Protein AF-A0A9N9KJD9-F1 (afdb_monomer_lite)

pLDDT: mean 77.93, std 14.98, range [32.44, 96.25]

Secondary structure (DSSP, 8-state):
-HHHHHHHHHHHHTT-TTT--EEEE-S-HHHHHHHHTSTTPEEEE-HHHHHHHHHHHHTGGGHHHHHHHHHHHHHHHSHHHHHHHHHHHHH-TT---TTSHHHHHHHHHSPPHHHHHHHHHHHHHHHHHHHHHHHGGG--HHHHHHHHHHHHHHH--SS--GGGG-----S--TTS---S--TT--PPPP-TTS----TTHHHHHHHHHHHHHHHHSPPPPHHHHHHHHT-GGGS--TTGGGTT-

InterPro domains:
  IPR012337 Ribonuclease H-like superfamily [SSF53098] (2-236)
  IPR052035 Zinc finger BED domain-containing [PTHR46481] (2-137)

Radius of gyration: 23.2 Å; chains: 1; bounding box: 54×45×65 Å

Foldseek 3Di:
DVPLVVVCVVCVVVVNLVVAQEDEDAPPPVVVVSQVPRPNYHYDYQLLNLLVLLLFALCVLVLLLVVLVVVVVVVCPPPVNVVVVVVCCVVCVPDDDCPDPVSVVCVQSDADPLSVVLVVLVVVLCVLVVVCNVVVVDDDPVSSLVSLVVNLVVLPDPDDDVVLLDDPSDPGGSPDDPDPDDPPDPDDDRDSSDHDDNPCSSNSSSSSSNSSSCVSRPDDDVVVVVVVVPDPVNPDPPVVVVVVD

Organism: NCBI:txid1433469

Sequence (245 aa):
VHICETIEKILKYWDLSEKVYSITTDSGSNMKKTVLNMDKVMWQRCCSHTLQLVIGKALLPVESLIARAKRLIDFFLRPKQSERLEEIQKKNPNMIRMEHKDGKRLWEINLTISEWELLKELLQVLGPFEEVSKTSIKLYYILMHRVIKEIKNIFKPNQINEDELYYDNIKYDAFDDHEEEEPQTQQPRIKLNIPVDTTGLLEKVKHNFYKILCYYYPDPMPQELLSALLDPRLKSLDYMNNINR

Structure (mmCIF, N/CA/C/O backbone):
data_AF-A0A9N9KJD9-F1
#
_entry.id   AF-A0A9N9KJD9-F1
#
loop_
_atom_site.group_PDB
_atom_site.id
_atom_site.type_symbol
_atom_site.label_atom_id
_atom_site.label_alt_id
_atom_site.label_comp_id
_atom_site.label_asym_id
_atom_site.label_entity_id
_atom_site.label_seq_id
_atom_site.pdbx_PDB_ins_code
_atom_site.Cartn_x
_atom_site.Cartn_y
_atom_site.Cartn_z
_atom_site.occupancy
_atom_site.B_iso_or_equiv
_atom_site.auth_seq_id
_atom_site.auth_comp_id
_atom_site.auth_asym_id
_atom_site.auth_atom_id
_atom_site.pdbx_PDB_model_num
ATOM 1 N N . VAL A 1 1 ? -27.652 -3.530 2.153 1.00 55.84 1 VAL A N 1
ATOM 2 C CA . VAL A 1 1 ? -28.728 -4.034 3.037 1.00 55.84 1 VAL A CA 1
ATOM 3 C C . VAL A 1 1 ? -28.471 -5.487 3.444 1.00 55.84 1 VAL A C 1
ATOM 5 O O . VAL A 1 1 ? -28.359 -5.729 4.632 1.00 55.84 1 VAL A O 1
ATOM 8 N N . HIS A 1 2 ? -28.190 -6.420 2.523 1.00 82.62 2 HIS A N 1
ATOM 9 C CA . HIS A 1 2 ? -27.986 -7.845 2.871 1.00 82.62 2 HIS A CA 1
ATOM 10 C C . HIS A 1 2 ? -26.814 -8.192 3.816 1.00 82.62 2 HIS A C 1
ATOM 12 O O . HIS A 1 2 ? -26.914 -9.153 4.577 1.00 82.62 2 HIS A O 1
ATOM 18 N N . ILE A 1 3 ? -25.703 -7.446 3.792 1.00 87.88 3 ILE A N 1
ATOM 19 C CA . ILE A 1 3 ? -24.507 -7.797 4.585 1.00 87.88 3 ILE A CA 1
ATOM 20 C C . ILE A 1 3 ? -24.737 -7.545 6.085 1.00 87.88 3 ILE A C 1
ATOM 22 O O . ILE A 1 3 ? -24.420 -8.410 6.894 1.00 87.88 3 ILE A O 1
ATOM 26 N N . CYS A 1 4 ? -25.344 -6.409 6.449 1.00 87.88 4 CYS A N 1
ATOM 27 C CA . CYS A 1 4 ? -25.605 -6.030 7.846 1.00 87.88 4 CYS A CA 1
ATOM 28 C C . CYS A 1 4 ? -26.477 -7.063 8.557 1.00 87.88 4 CYS A C 1
ATOM 30 O O . CYS A 1 4 ? -26.062 -7.638 9.557 1.00 87.88 4 CYS A O 1
ATOM 32 N N . GLU A 1 5 ? -27.625 -7.392 7.960 1.00 89.50 5 GLU A N 1
ATOM 33 C CA . GLU A 1 5 ? -28.546 -8.395 8.500 1.00 89.50 5 GLU A CA 1
ATOM 34 C C . GLU A 1 5 ? -27.880 -9.765 8.660 1.00 89.50 5 GLU A C 1
ATOM 36 O O . GLU A 1 5 ? -28.190 -10.510 9.586 1.00 89.50 5 GLU A O 1
ATOM 41 N N . THR A 1 6 ? -26.976 -10.126 7.745 1.00 92.62 6 THR A N 1
ATOM 42 C CA . THR A 1 6 ? -26.251 -11.399 7.814 1.00 92.62 6 THR A CA 1
ATOM 43 C C . THR A 1 6 ? -25.282 -11.406 8.993 1.00 92.62 6 THR A C 1
ATOM 45 O O . THR A 1 6 ? -25.265 -12.371 9.755 1.00 92.62 6 THR A O 1
ATOM 48 N N . ILE A 1 7 ? -24.518 -10.326 9.182 1.00 91.50 7 ILE A N 1
ATOM 49 C CA . ILE A 1 7 ? -23.607 -10.186 10.324 1.00 91.50 7 ILE A CA 1
ATOM 50 C C . ILE A 1 7 ? -24.406 -10.206 11.630 1.00 91.50 7 ILE A C 1
ATOM 52 O O . ILE A 1 7 ? -24.085 -10.992 12.514 1.00 91.50 7 ILE A O 1
ATOM 56 N N . GLU A 1 8 ? -25.488 -9.435 11.740 1.00 91.06 8 GLU A N 1
ATOM 57 C CA . GLU A 1 8 ? -26.351 -9.412 12.929 1.00 91.06 8 GLU A CA 1
ATOM 58 C C . GLU A 1 8 ? -26.956 -10.786 13.244 1.00 91.06 8 GLU A C 1
ATOM 60 O O . GLU A 1 8 ? -26.956 -11.211 14.399 1.00 91.06 8 GLU A O 1
ATOM 65 N N . LYS A 1 9 ? -27.415 -11.529 12.226 1.00 93.38 9 LYS A N 1
ATOM 66 C CA . LYS A 1 9 ? -27.910 -12.907 12.396 1.00 93.38 9 LYS A CA 1
ATOM 67 C C . LYS A 1 9 ? -26.828 -13.833 12.943 1.00 93.38 9 LYS A C 1
ATOM 69 O O . LYS A 1 9 ? -27.115 -14.617 13.844 1.00 93.38 9 LYS A O 1
ATOM 74 N N . ILE A 1 10 ? -25.599 -13.735 12.432 1.00 93.75 10 ILE A N 1
ATOM 75 C CA . ILE A 1 10 ? -24.458 -14.513 12.931 1.00 93.75 10 ILE A CA 1
ATOM 76 C C . ILE A 1 10 ? -24.157 -14.115 14.380 1.00 93.75 10 ILE A C 1
ATOM 78 O O . ILE A 1 10 ? -24.105 -14.980 15.249 1.00 93.75 10 ILE A O 1
ATOM 82 N N . LEU A 1 11 ? -24.028 -12.822 14.681 1.00 93.19 11 LEU A N 1
ATOM 83 C CA . LEU A 1 11 ? -23.751 -12.353 16.042 1.00 93.19 11 LEU A CA 1
ATOM 84 C C . LEU A 1 11 ? -24.834 -12.773 17.034 1.00 93.19 11 LEU A C 1
ATOM 86 O O . LEU A 1 11 ? -24.521 -13.110 18.172 1.00 93.19 11 LEU A O 1
ATOM 90 N N . LYS A 1 12 ? -26.100 -12.793 16.617 1.00 94.06 12 LYS A N 1
ATOM 91 C CA . LYS A 1 12 ? -27.202 -13.300 17.435 1.00 94.06 12 LYS A CA 1
ATOM 92 C C . LYS A 1 12 ? -27.112 -14.810 17.642 1.00 94.06 12 LYS A C 1
ATOM 94 O O . LYS A 1 12 ? -27.281 -15.270 18.764 1.00 94.06 12 LYS A O 1
ATOM 99 N N . TYR A 1 13 ? -26.827 -15.569 16.583 1.00 96.25 13 TYR A N 1
ATOM 100 C CA . TYR A 1 13 ? -26.678 -17.025 16.651 1.00 96.25 13 TYR A CA 1
ATOM 101 C C . TYR A 1 13 ? -25.590 -17.454 17.647 1.00 96.25 13 TYR A C 1
ATOM 103 O O . TYR A 1 13 ? -25.771 -18.427 18.371 1.00 96.25 13 TYR A O 1
ATOM 111 N N . TRP A 1 14 ? -24.491 -16.700 17.722 1.00 96.06 14 TRP A N 1
ATOM 112 C CA . TRP A 1 14 ? -23.382 -16.961 18.645 1.00 96.06 14 TRP A CA 1
ATOM 113 C C . TRP A 1 14 ? -23.520 -16.286 20.023 1.00 96.06 14 TRP A C 1
ATOM 115 O O . TRP A 1 14 ? -22.595 -16.384 20.825 1.00 96.06 14 TRP A O 1
ATOM 125 N N . ASP A 1 15 ? -24.628 -15.591 20.311 1.00 93.44 15 ASP A N 1
ATOM 126 C CA . ASP A 1 15 ? -24.804 -14.792 21.537 1.00 93.44 15 ASP A CA 1
ATOM 127 C C . ASP A 1 15 ? -23.681 -13.745 21.749 1.00 93.44 15 ASP A C 1
ATOM 129 O O . ASP A 1 15 ? -23.127 -13.564 22.834 1.00 93.44 15 ASP A O 1
ATOM 133 N N . LEU A 1 16 ? -23.291 -13.055 20.674 1.00 92.06 16 LEU A N 1
ATOM 134 C CA . LEU A 1 16 ? -22.216 -12.052 20.652 1.00 92.06 16 LEU A CA 1
ATOM 135 C C . LEU A 1 16 ? -22.709 -10.622 20.399 1.00 92.06 16 LEU A C 1
ATOM 137 O O . LEU A 1 16 ? -21.888 -9.712 20.335 1.00 92.06 16 LEU A O 1
ATOM 141 N N . SER A 1 17 ? -24.018 -10.404 20.254 1.00 87.75 17 SER A N 1
ATOM 142 C CA . SER A 1 17 ? -24.576 -9.127 19.765 1.00 87.75 17 SER A CA 1
ATOM 143 C C . SER A 1 17 ? -24.121 -7.901 20.570 1.00 87.75 17 SER A C 1
ATOM 145 O O . SER A 1 17 ? -23.815 -6.875 19.980 1.00 87.75 17 SER A O 1
ATOM 147 N N . GLU A 1 18 ? -23.989 -8.022 21.892 1.00 88.12 18 GLU A N 1
ATOM 148 C CA . GLU A 1 18 ? -23.520 -6.938 22.776 1.00 88.12 18 GLU A CA 1
ATOM 149 C C . GLU A 1 18 ? -22.038 -7.068 23.174 1.00 88.12 18 GLU A C 1
ATOM 151 O O . GLU A 1 18 ? -21.514 -6.265 23.942 1.00 88.12 18 GLU A O 1
ATOM 156 N N . LYS A 1 19 ? -21.353 -8.107 22.682 1.00 88.06 19 LYS A N 1
ATOM 157 C CA . LYS A 1 19 ? -19.966 -8.447 23.046 1.00 88.06 19 LYS A CA 1
ATOM 158 C C . LYS A 1 19 ? -18.958 -8.001 21.983 1.00 88.06 19 LYS A C 1
ATOM 160 O O . LYS A 1 19 ? -17.755 -8.006 22.237 1.00 88.06 19 LYS A O 1
ATOM 165 N N . VAL A 1 20 ? -19.427 -7.638 20.788 1.00 85.81 20 VAL A N 1
ATOM 166 C CA . VAL A 1 20 ? -18.570 -7.157 19.699 1.00 85.81 20 VAL A CA 1
ATOM 167 C C . VAL A 1 20 ? -18.258 -5.681 19.894 1.00 85.81 20 VAL A C 1
ATOM 169 O O . VAL A 1 20 ? -19.135 -4.832 19.807 1.00 85.81 20 VAL A O 1
ATOM 172 N N . TYR A 1 21 ? -16.979 -5.387 20.107 1.00 83.44 21 TYR A N 1
ATOM 173 C CA . TYR A 1 21 ? -16.480 -4.019 20.234 1.00 83.44 21 TYR A CA 1
ATOM 174 C C . TYR A 1 21 ? -16.043 -3.420 18.890 1.00 83.44 21 TYR A C 1
ATOM 176 O O . TYR A 1 21 ? -16.288 -2.248 18.610 1.00 83.44 21 TYR A O 1
ATOM 184 N N . SER A 1 22 ? -15.403 -4.222 18.034 1.00 84.94 22 SER A N 1
ATOM 185 C CA . SER A 1 22 ? -14.960 -3.779 16.713 1.00 84.94 22 SER A CA 1
ATOM 186 C C . SER A 1 22 ? -15.031 -4.886 15.665 1.00 84.94 22 SER A C 1
ATOM 188 O O . SER A 1 22 ? -14.936 -6.075 15.974 1.00 84.94 22 SER A O 1
ATOM 190 N N . ILE A 1 23 ? -15.185 -4.483 14.402 1.00 85.75 23 ILE A N 1
ATOM 191 C CA . ILE A 1 23 ? -15.134 -5.366 13.234 1.00 85.75 23 ILE A CA 1
ATOM 192 C C . ILE A 1 23 ? -14.071 -4.840 12.271 1.00 85.75 23 ILE A C 1
ATOM 194 O O . ILE A 1 23 ? -14.106 -3.676 11.865 1.00 85.75 23 ILE A O 1
ATOM 198 N N . THR A 1 24 ? -13.145 -5.717 11.875 1.00 84.19 24 THR A N 1
ATOM 199 C CA . THR A 1 24 ? -12.091 -5.396 10.905 1.00 84.19 24 THR A CA 1
ATOM 200 C C . THR A 1 24 ? -12.474 -5.869 9.505 1.00 84.19 24 THR A C 1
ATOM 202 O O . THR A 1 24 ? -12.726 -7.054 9.311 1.00 84.19 24 THR A O 1
ATOM 205 N N . THR A 1 25 ? -12.501 -4.965 8.523 1.00 85.94 25 THR A N 1
ATOM 206 C CA . THR A 1 25 ? -12.799 -5.279 7.105 1.00 85.94 25 THR A CA 1
ATOM 207 C C . THR A 1 25 ? -11.929 -4.449 6.160 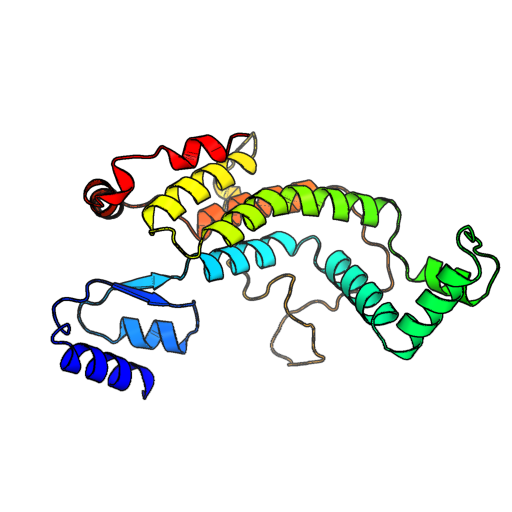1.00 85.94 25 THR A C 1
ATOM 209 O O . THR A 1 25 ? -11.244 -3.516 6.591 1.00 85.94 25 THR A O 1
ATOM 212 N N . ASP A 1 26 ? -11.909 -4.788 4.870 1.00 84.75 26 ASP A N 1
ATOM 213 C CA . ASP A 1 26 ? -11.335 -3.909 3.847 1.00 84.75 26 ASP A CA 1
ATOM 214 C C . ASP A 1 26 ? -12.082 -2.559 3.757 1.00 84.75 26 ASP A C 1
ATOM 216 O O . ASP A 1 26 ? -13.127 -2.339 4.377 1.00 84.75 26 ASP A O 1
ATOM 220 N N . SER A 1 27 ? -11.517 -1.609 3.006 1.00 81.00 27 SER A N 1
ATOM 221 C CA . SER A 1 27 ? -12.085 -0.260 2.866 1.00 81.00 27 SER A CA 1
ATOM 222 C C . SER A 1 27 ? -13.288 -0.191 1.922 1.00 81.00 27 SER A C 1
ATOM 224 O O . SER A 1 27 ? -13.750 0.915 1.626 1.00 81.00 27 SER A O 1
ATOM 226 N N . GLY A 1 28 ? -13.789 -1.329 1.437 1.00 83.81 28 GLY A N 1
ATOM 227 C CA . GLY A 1 28 ? -14.914 -1.416 0.525 1.00 83.81 28 GLY A CA 1
ATOM 228 C C . GLY A 1 28 ? -16.114 -0.652 1.069 1.00 83.81 28 GLY A C 1
ATOM 229 O O . GLY A 1 28 ? -16.540 -0.837 2.212 1.00 83.81 28 GLY A O 1
ATOM 230 N N . SER A 1 29 ? -16.681 0.228 0.241 1.00 84.44 29 SER A N 1
ATOM 231 C CA . SER A 1 29 ? -17.743 1.154 0.653 1.00 84.44 29 SER A CA 1
ATOM 232 C C . SER A 1 29 ? -18.936 0.440 1.288 1.00 84.44 29 SER A C 1
ATOM 234 O O . SER A 1 29 ? -19.534 0.954 2.231 1.00 84.44 29 SER A O 1
ATOM 236 N N . ASN A 1 30 ? -19.262 -0.754 0.794 1.00 88.25 30 ASN A N 1
ATOM 237 C CA . ASN A 1 30 ? -20.365 -1.567 1.296 1.00 88.25 30 ASN A CA 1
ATOM 238 C C . ASN A 1 30 ? -20.051 -2.180 2.668 1.00 88.25 30 ASN A C 1
ATOM 240 O O . ASN A 1 30 ? -20.919 -2.167 3.541 1.00 88.25 30 ASN A O 1
ATOM 244 N N . MET A 1 31 ? -18.818 -2.651 2.886 1.00 89.50 31 MET A N 1
ATOM 245 C CA . MET A 1 31 ? -18.375 -3.208 4.169 1.00 89.50 31 MET A CA 1
ATOM 246 C C . MET A 1 31 ? -18.288 -2.119 5.235 1.00 89.50 31 MET A C 1
ATOM 248 O O . MET A 1 31 ? -18.871 -2.254 6.309 1.00 89.50 31 MET A O 1
ATOM 252 N N . LYS A 1 32 ? -17.669 -0.983 4.896 1.00 87.94 32 LYS A N 1
ATOM 253 C CA . LYS A 1 32 ? -17.568 0.175 5.786 1.00 87.94 32 LYS A CA 1
ATOM 254 C C . LYS A 1 32 ? -18.944 0.687 6.215 1.00 87.94 32 LYS A C 1
ATOM 256 O O . LYS A 1 32 ? -19.189 0.845 7.405 1.00 87.94 32 LYS A O 1
ATOM 261 N N . LYS A 1 33 ? -19.858 0.920 5.262 1.00 88.31 33 LYS A N 1
ATOM 262 C CA . LYS A 1 33 ? -21.232 1.358 5.573 1.00 88.31 33 LYS A CA 1
ATOM 263 C C . LYS A 1 33 ? -21.975 0.342 6.435 1.00 88.31 33 LYS A C 1
ATOM 265 O O . LYS A 1 33 ? -22.734 0.740 7.303 1.00 88.31 33 LYS A O 1
ATOM 270 N N . THR A 1 34 ? -21.750 -0.949 6.197 1.00 89.31 34 THR A N 1
ATOM 271 C CA . THR A 1 34 ? -22.376 -2.012 6.986 1.00 89.31 34 THR A CA 1
ATOM 272 C C . THR A 1 34 ? -21.987 -1.906 8.455 1.00 89.31 34 THR A C 1
ATOM 274 O O . THR A 1 34 ? -22.872 -1.811 9.292 1.00 89.31 34 THR A O 1
ATOM 277 N N . VAL A 1 35 ? -20.689 -1.851 8.768 1.00 88.88 35 VAL A N 1
ATOM 278 C CA . VAL A 1 35 ? -20.234 -1.789 10.167 1.00 88.88 35 VAL A CA 1
ATOM 279 C C . VAL A 1 35 ? -20.630 -0.471 10.833 1.00 88.88 35 VAL A C 1
ATOM 281 O O . VAL A 1 35 ? -21.056 -0.480 11.978 1.00 88.88 35 VAL A O 1
ATOM 284 N N . LEU A 1 36 ? -20.560 0.654 10.113 1.00 88.50 36 LEU A N 1
ATOM 285 C CA . LEU A 1 36 ? -20.959 1.964 10.649 1.00 88.50 36 LEU A CA 1
ATOM 286 C C . LEU A 1 36 ? -22.457 2.080 10.970 1.00 88.50 36 LEU A C 1
ATOM 288 O O . LEU A 1 36 ? -22.836 2.956 11.740 1.00 88.50 36 LEU A O 1
ATOM 292 N N . ASN A 1 37 ? -23.298 1.233 10.374 1.00 90.19 37 ASN A N 1
ATOM 293 C CA . ASN A 1 37 ? -24.730 1.193 10.664 1.00 90.19 37 ASN A CA 1
ATOM 294 C C . ASN A 1 37 ? -25.071 0.302 11.871 1.00 90.19 37 ASN A C 1
ATOM 296 O O . ASN A 1 37 ? -26.217 0.320 12.315 1.00 90.19 37 ASN A O 1
ATOM 300 N N . MET A 1 38 ? -24.118 -0.483 12.383 1.00 88.31 38 M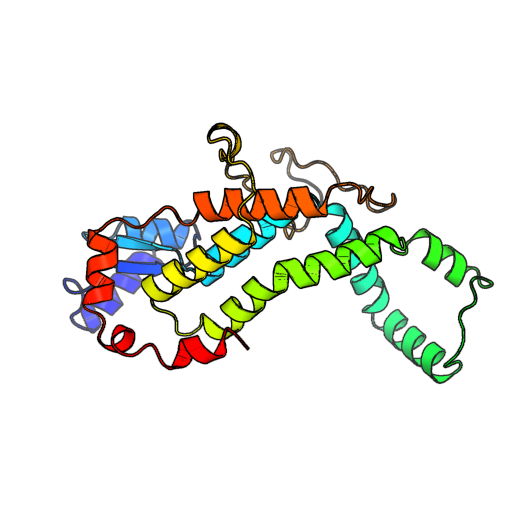ET A N 1
ATOM 301 C CA . MET A 1 38 ? -24.323 -1.326 13.561 1.00 88.31 38 MET A CA 1
ATOM 302 C C . MET A 1 38 ? -24.161 -0.492 14.835 1.00 88.31 38 MET A C 1
ATOM 304 O O . MET A 1 38 ? -23.215 0.287 14.960 1.00 88.31 38 MET A O 1
ATOM 308 N N . ASP A 1 39 ? -25.067 -0.665 15.799 1.00 84.56 39 ASP A N 1
ATOM 309 C CA . ASP A 1 39 ? -24.996 0.073 17.063 1.00 84.56 39 ASP A CA 1
ATOM 310 C C . ASP A 1 39 ? -23.760 -0.344 17.875 1.00 84.56 39 ASP A C 1
ATOM 312 O O . ASP A 1 39 ? -23.491 -1.532 18.044 1.00 84.56 39 ASP A O 1
ATOM 316 N N . LYS A 1 40 ? -23.017 0.643 18.392 1.00 84.50 40 LYS A N 1
ATOM 317 C CA . LYS A 1 40 ? -21.850 0.476 19.287 1.00 84.50 40 LYS A CA 1
ATOM 318 C C . LYS A 1 40 ? -20.698 -0.393 18.761 1.00 84.50 40 LYS A C 1
ATOM 320 O O . LYS A 1 40 ? -19.799 -0.722 19.532 1.00 84.50 40 LYS A O 1
ATOM 325 N N . VAL A 1 41 ? -20.663 -0.716 17.469 1.00 87.00 41 VAL A N 1
ATOM 326 C CA . VAL A 1 41 ? -19.548 -1.448 16.859 1.00 87.00 41 VAL A CA 1
ATOM 327 C C . VAL A 1 41 ? -18.609 -0.477 16.155 1.00 87.00 41 VAL A C 1
ATOM 329 O O . VAL A 1 41 ? -19.004 0.260 15.253 1.00 87.00 41 VAL A O 1
ATOM 332 N N . MET A 1 42 ? -17.328 -0.500 16.518 1.00 85.06 42 MET A N 1
ATOM 333 C CA . MET A 1 42 ? -16.320 0.295 15.820 1.00 85.06 42 MET A CA 1
ATOM 334 C C . MET A 1 42 ? -15.856 -0.394 14.535 1.00 85.06 42 MET A C 1
ATOM 336 O O . MET A 1 42 ? -15.464 -1.563 14.531 1.00 85.06 42 MET A O 1
ATOM 340 N N . TRP A 1 43 ? -15.831 0.353 13.432 1.00 87.56 43 TRP A N 1
ATOM 341 C CA . TRP A 1 43 ? -15.213 -0.116 12.197 1.00 87.56 43 TRP A CA 1
ATOM 342 C C . TRP A 1 43 ? -13.699 0.075 12.235 1.00 87.56 43 TRP A C 1
ATOM 344 O O . TRP A 1 43 ? -13.205 1.186 12.421 1.00 87.56 43 TRP A O 1
ATOM 354 N N . GLN A 1 44 ? -12.971 -1.009 11.988 1.00 82.06 44 GLN A N 1
ATOM 355 C CA . GLN A 1 44 ? -11.521 -1.016 11.904 1.00 82.06 44 GLN A CA 1
ATOM 356 C C . GLN A 1 44 ? -11.077 -1.407 10.491 1.00 82.06 44 GLN A C 1
ATOM 358 O O . GLN A 1 44 ? -11.585 -2.353 9.887 1.00 82.06 44 GLN A O 1
ATOM 363 N N . ARG A 1 45 ? -10.111 -0.671 9.938 1.00 81.56 45 ARG A N 1
ATOM 364 C CA . ARG A 1 45 ? -9.588 -0.955 8.598 1.00 81.56 45 ARG A CA 1
ATOM 365 C C . ARG A 1 45 ? -8.602 -2.125 8.642 1.00 81.56 45 ARG A C 1
ATOM 367 O O . ARG A 1 45 ? -7.738 -2.186 9.515 1.00 81.56 45 ARG A O 1
ATOM 374 N N . CYS A 1 46 ? -8.699 -3.032 7.673 1.00 83.69 46 CYS A N 1
ATOM 375 C CA . CYS A 1 46 ? -7.756 -4.132 7.491 1.00 83.69 46 CYS A CA 1
ATOM 376 C C . CYS A 1 46 ? -6.343 -3.601 7.210 1.00 83.69 46 CYS A C 1
ATOM 378 O O . CYS A 1 46 ? -6.130 -2.835 6.264 1.00 83.6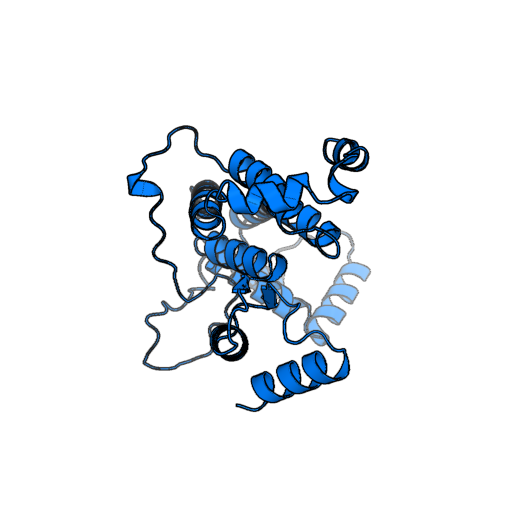9 46 CYS A O 1
ATOM 380 N N . CYS A 1 47 ? -5.363 -4.034 8.004 1.00 80.38 47 CYS A N 1
ATOM 381 C CA . CYS A 1 47 ? -3.983 -3.581 7.863 1.00 80.38 47 CYS A CA 1
ATOM 382 C C . CYS A 1 47 ? -3.345 -4.031 6.546 1.00 80.38 47 CYS A C 1
ATOM 384 O O . CYS A 1 47 ? -2.702 -3.213 5.902 1.00 80.38 47 CYS A O 1
ATOM 386 N N . SER A 1 48 ? -3.562 -5.275 6.108 1.00 81.81 48 SER A N 1
ATOM 387 C CA . SER A 1 48 ? -3.007 -5.779 4.842 1.00 81.81 48 SER A CA 1
ATOM 388 C C . SER A 1 48 ? -3.530 -4.987 3.644 1.00 81.81 48 SER A C 1
ATOM 390 O O . SER A 1 48 ? -2.755 -4.542 2.805 1.00 81.81 48 SER A O 1
ATOM 392 N N . HIS A 1 49 ? -4.839 -4.723 3.607 1.00 83.56 49 HIS A N 1
ATOM 393 C CA . HIS A 1 49 ? -5.431 -3.893 2.560 1.00 83.56 49 HIS A CA 1
ATOM 394 C C . HIS A 1 49 ? -4.937 -2.439 2.628 1.00 83.56 49 HIS A C 1
ATOM 396 O O . HIS A 1 49 ? -4.659 -1.830 1.603 1.00 83.56 49 HIS A O 1
ATOM 402 N N . THR A 1 50 ? -4.781 -1.882 3.832 1.00 86.75 50 THR A N 1
ATOM 403 C CA . THR A 1 50 ? -4.240 -0.524 3.999 1.00 86.75 50 THR A CA 1
ATOM 404 C C . THR A 1 50 ? -2.799 -0.435 3.508 1.00 86.75 50 THR A C 1
ATOM 406 O O . THR A 1 50 ? -2.479 0.492 2.776 1.00 86.75 50 THR A O 1
ATOM 409 N N . LEU A 1 51 ? -1.948 -1.407 3.845 1.00 88.25 51 LEU A N 1
ATOM 410 C CA . LEU A 1 51 ? -0.577 -1.490 3.340 1.00 88.25 51 LEU A CA 1
ATOM 411 C C . LEU A 1 51 ? -0.536 -1.562 1.814 1.00 88.25 51 LEU A C 1
ATOM 413 O O . LEU A 1 51 ? 0.249 -0.845 1.204 1.00 88.25 51 LEU A O 1
ATOM 417 N N . GLN A 1 52 ? -1.418 -2.353 1.199 1.00 88.38 52 GLN A N 1
ATOM 418 C CA . GLN A 1 52 ? -1.525 -2.408 -0.258 1.00 88.38 52 GLN A CA 1
ATOM 419 C C . GLN A 1 52 ? -1.842 -1.028 -0.857 1.00 88.38 52 GLN A C 1
ATOM 421 O O . GLN A 1 52 ? -1.184 -0.614 -1.809 1.00 88.38 52 GLN A O 1
ATOM 426 N N . LEU A 1 53 ? -2.786 -0.288 -0.259 1.00 89.12 53 LEU A N 1
ATOM 427 C CA . LEU A 1 53 ? -3.099 1.086 -0.671 1.00 89.12 53 LEU A CA 1
ATOM 428 C C . LEU A 1 53 ? -1.891 2.018 -0.509 1.00 89.12 53 LEU A C 1
ATOM 430 O O . LEU A 1 53 ? -1.628 2.830 -1.394 1.00 89.12 53 LEU A O 1
ATOM 434 N N . VAL A 1 54 ? -1.146 1.909 0.600 1.00 91.75 54 VAL A N 1
ATOM 435 C CA . VAL A 1 54 ? 0.082 2.694 0.813 1.00 91.75 54 VAL A CA 1
ATOM 436 C C . VAL A 1 54 ? 1.074 2.449 -0.321 1.00 91.75 54 VAL A C 1
ATOM 438 O O . VAL A 1 54 ? 1.583 3.411 -0.891 1.00 91.75 54 VAL A O 1
ATOM 441 N N . ILE A 1 55 ? 1.318 1.183 -0.666 1.00 93.69 55 ILE A N 1
ATOM 442 C CA . ILE A 1 55 ? 2.274 0.794 -1.708 1.00 93.69 55 ILE A CA 1
ATOM 443 C C . ILE A 1 55 ? 1.852 1.353 -3.066 1.00 93.69 55 ILE A C 1
ATOM 445 O O . ILE A 1 55 ? 2.649 2.036 -3.709 1.00 93.69 55 ILE A O 1
ATOM 449 N N . GLY A 1 56 ? 0.603 1.129 -3.484 1.00 93.12 56 GLY A N 1
ATOM 450 C CA . GLY A 1 56 ? 0.121 1.617 -4.778 1.00 93.12 56 GLY A CA 1
ATOM 451 C C . GLY A 1 56 ? 0.234 3.135 -4.896 1.00 93.12 56 GLY A C 1
ATOM 452 O O . GLY A 1 56 ? 0.740 3.658 -5.887 1.00 93.12 56 GLY A O 1
ATOM 453 N N . LYS A 1 57 ? -0.185 3.863 -3.857 1.00 92.44 57 LYS A N 1
ATOM 454 C CA . LYS A 1 57 ? -0.167 5.331 -3.849 1.00 92.44 57 LYS A CA 1
ATOM 455 C C . LYS A 1 57 ? 1.249 5.899 -3.790 1.00 92.44 57 LYS A C 1
ATOM 457 O O . LYS A 1 57 ? 1.523 6.933 -4.399 1.00 92.44 57 LYS A O 1
ATOM 462 N N . ALA A 1 58 ? 2.157 5.244 -3.067 1.00 94.06 58 ALA A N 1
ATOM 463 C CA . ALA A 1 58 ? 3.544 5.686 -2.960 1.00 94.06 58 ALA A CA 1
ATOM 464 C C . ALA A 1 58 ? 4.314 5.518 -4.274 1.00 94.06 58 ALA A C 1
ATOM 466 O O . ALA A 1 58 ? 5.188 6.332 -4.575 1.00 94.06 58 ALA A O 1
ATOM 467 N N . LEU A 1 59 ? 3.946 4.512 -5.072 1.00 95.31 59 LEU A N 1
ATOM 468 C CA . LEU A 1 59 ? 4.554 4.201 -6.363 1.00 95.31 59 LEU A CA 1
ATOM 469 C C . LEU A 1 59 ? 4.005 5.022 -7.539 1.00 95.31 59 LEU A C 1
ATOM 471 O O . LEU A 1 59 ? 4.524 4.892 -8.644 1.00 95.31 59 LEU A O 1
ATOM 475 N N . LEU A 1 60 ? 3.032 5.916 -7.327 1.00 91.88 60 LEU A N 1
ATOM 476 C CA . LEU A 1 60 ? 2.517 6.808 -8.380 1.00 91.88 60 LEU A CA 1
ATOM 477 C C . LEU A 1 60 ? 3.612 7.543 -9.184 1.00 91.88 60 LEU A C 1
ATOM 479 O O . LEU A 1 60 ? 3.504 7.606 -10.405 1.00 91.88 60 LEU A O 1
ATOM 483 N N . PRO A 1 61 ? 4.712 8.050 -8.584 1.00 92.25 61 PRO A N 1
ATOM 484 C CA . PRO A 1 61 ? 5.790 8.680 -9.350 1.00 92.25 61 PRO A CA 1
ATOM 485 C C . PRO A 1 61 ? 6.461 7.774 -10.392 1.00 92.25 61 PRO A C 1
ATOM 487 O O . PRO A 1 61 ? 7.108 8.287 -11.300 1.00 92.25 61 PRO A O 1
ATOM 490 N N . VAL A 1 62 ? 6.340 6.452 -10.243 1.00 93.50 62 VAL A N 1
ATOM 491 C CA . VAL A 1 62 ? 6.945 5.429 -11.107 1.00 93.50 62 VAL A CA 1
ATOM 492 C C . VAL A 1 62 ? 5.888 4.579 -11.831 1.00 93.50 62 VAL A C 1
ATOM 494 O O . VAL A 1 62 ? 6.223 3.533 -12.385 1.00 93.50 62 VAL A O 1
ATOM 497 N N . GLU A 1 63 ? 4.625 5.021 -11.883 1.00 91.81 63 GLU A N 1
ATOM 498 C CA . GLU A 1 63 ? 3.516 4.298 -12.537 1.00 91.81 63 GLU A CA 1
ATOM 499 C C . GLU A 1 63 ? 3.819 3.956 -14.007 1.00 91.81 63 GLU A C 1
ATOM 501 O O . GLU A 1 63 ? 3.558 2.851 -14.480 1.00 91.81 63 GLU A O 1
ATOM 506 N N . SER A 1 64 ? 4.480 4.870 -14.721 1.00 89.19 64 SER A N 1
ATOM 507 C CA . SER A 1 64 ? 4.864 4.694 -16.122 1.00 89.19 64 SER A CA 1
ATOM 508 C C . SER A 1 64 ? 5.924 3.609 -16.311 1.00 89.19 64 SER A C 1
ATOM 510 O O . SER A 1 64 ? 5.865 2.852 -17.284 1.00 89.19 64 SER A O 1
ATOM 512 N N . LEU A 1 65 ? 6.862 3.491 -15.367 1.00 91.44 65 LEU A N 1
ATOM 513 C CA . LEU A 1 65 ? 7.874 2.438 -15.344 1.00 91.44 65 LEU A CA 1
ATOM 514 C C . LEU A 1 65 ? 7.233 1.080 -15.042 1.00 91.44 65 LEU A C 1
ATOM 516 O O . LEU A 1 65 ? 7.522 0.103 -15.734 1.00 91.44 65 LEU A O 1
ATOM 520 N N . ILE A 1 66 ? 6.317 1.026 -14.069 1.00 90.94 66 ILE A N 1
ATOM 521 C CA . ILE A 1 66 ? 5.559 -0.188 -13.734 1.00 90.94 66 ILE A CA 1
ATOM 522 C C . ILE A 1 66 ? 4.756 -0.658 -14.947 1.00 90.94 66 ILE A C 1
ATOM 524 O O . ILE A 1 66 ? 4.831 -1.828 -15.317 1.00 90.94 66 ILE A O 1
ATOM 528 N N . ALA A 1 67 ? 4.045 0.245 -15.620 1.00 88.56 67 ALA A N 1
ATOM 529 C CA . ALA A 1 67 ? 3.265 -0.086 -16.805 1.00 88.56 67 ALA A CA 1
ATOM 530 C C . ALA A 1 67 ? 4.148 -0.549 -17.983 1.00 88.56 67 ALA A C 1
ATOM 532 O O . ALA A 1 67 ? 3.796 -1.496 -18.692 1.00 88.56 67 ALA A O 1
ATOM 533 N N . ARG A 1 68 ? 5.332 0.053 -18.179 1.00 87.38 68 ARG A N 1
ATOM 534 C CA . ARG A 1 68 ? 6.322 -0.412 -19.173 1.00 87.38 68 ARG A CA 1
ATOM 535 C C . ARG A 1 68 ? 6.844 -1.814 -18.844 1.00 87.38 68 ARG A C 1
ATOM 537 O O . ARG A 1 68 ? 6.927 -2.645 -19.749 1.00 87.38 68 ARG A O 1
ATOM 544 N N . ALA A 1 69 ? 7.142 -2.092 -17.575 1.00 88.75 69 ALA A N 1
ATOM 545 C CA . ALA A 1 69 ? 7.572 -3.410 -17.113 1.00 88.75 69 ALA A CA 1
ATOM 546 C C . ALA A 1 69 ? 6.461 -4.465 -17.270 1.00 88.75 69 ALA A C 1
ATOM 548 O O . ALA A 1 69 ? 6.718 -5.523 -17.842 1.00 88.75 69 ALA A O 1
ATOM 549 N N . LYS A 1 70 ? 5.217 -4.155 -16.864 1.00 87.31 70 LYS A N 1
ATOM 550 C CA . LYS A 1 70 ? 4.029 -5.003 -17.088 1.00 87.31 70 LYS A CA 1
ATOM 551 C C . LYS A 1 70 ? 3.874 -5.345 -18.572 1.00 87.31 70 LYS A C 1
ATOM 553 O O . LYS A 1 70 ? 3.833 -6.516 -18.922 1.00 87.31 70 LYS A O 1
ATOM 558 N N . ARG A 1 71 ? 3.940 -4.349 -19.465 1.00 84.19 71 ARG A N 1
ATOM 559 C CA . ARG A 1 71 ? 3.865 -4.564 -20.922 1.00 84.19 71 ARG A CA 1
ATOM 560 C C . ARG A 1 71 ? 4.937 -5.529 -21.438 1.00 84.19 71 ARG A C 1
ATOM 562 O O . ARG A 1 71 ? 4.668 -6.305 -22.355 1.00 84.19 71 ARG A O 1
ATOM 569 N N . LEU A 1 72 ? 6.154 -5.462 -20.895 1.00 82.00 72 LEU A N 1
ATOM 570 C CA . LEU A 1 72 ? 7.241 -6.371 -21.262 1.00 82.00 72 LEU A CA 1
ATOM 571 C C . LEU A 1 72 ? 6.951 -7.800 -20.781 1.00 82.00 72 LEU A C 1
ATOM 573 O O . LEU A 1 72 ? 7.094 -8.746 -21.554 1.00 82.00 72 LEU A O 1
ATOM 577 N N . ILE A 1 73 ? 6.498 -7.941 -19.535 1.00 84.06 73 ILE A N 1
ATOM 578 C CA . ILE A 1 73 ? 6.079 -9.218 -18.948 1.00 84.06 73 ILE A CA 1
ATOM 579 C C . ILE A 1 73 ? 4.950 -9.829 -19.786 1.00 84.06 73 ILE A C 1
ATOM 581 O O . ILE A 1 73 ? 5.096 -10.943 -20.283 1.00 84.06 73 ILE A O 1
ATOM 585 N N . ASP A 1 74 ? 3.887 -9.073 -20.056 1.00 83.75 74 ASP A N 1
ATOM 586 C CA . ASP A 1 74 ? 2.749 -9.512 -20.868 1.00 83.75 74 ASP A CA 1
ATOM 587 C C . ASP A 1 74 ? 3.170 -9.883 -22.291 1.00 83.75 74 ASP A C 1
ATOM 589 O O . ASP A 1 74 ? 2.648 -10.829 -22.884 1.00 83.75 74 ASP A O 1
ATOM 593 N N . PHE A 1 75 ? 4.144 -9.163 -22.864 1.00 80.50 75 PHE A N 1
ATOM 594 C CA . PHE A 1 75 ? 4.672 -9.486 -24.184 1.00 80.50 75 PHE A CA 1
ATOM 595 C C . PHE A 1 75 ? 5.256 -10.902 -24.224 1.00 80.50 75 PHE A C 1
ATOM 597 O O . PHE A 1 75 ? 4.935 -11.649 -25.157 1.00 80.50 75 PHE A O 1
ATOM 604 N N . PHE A 1 76 ? 6.082 -11.248 -23.231 1.00 76.75 76 PHE A N 1
ATOM 605 C CA . PHE A 1 76 ? 6.806 -12.518 -23.155 1.00 76.75 76 PHE A CA 1
ATOM 606 C C . PHE A 1 76 ? 5.983 -13.667 -22.573 1.00 76.75 76 PHE A C 1
ATOM 608 O O . PHE A 1 76 ? 6.187 -14.804 -22.987 1.00 76.75 76 PHE A O 1
ATOM 615 N N . LEU A 1 77 ? 5.019 -13.393 -21.691 1.00 79.88 77 LEU A N 1
ATOM 616 C CA . LEU A 1 77 ? 4.131 -14.413 -21.124 1.00 79.88 77 LEU A CA 1
ATOM 617 C C . LEU A 1 77 ? 3.054 -14.900 -22.106 1.00 79.88 77 LEU A C 1
ATOM 619 O O . LEU A 1 77 ? 2.359 -15.878 -21.833 1.00 79.88 77 LEU A O 1
ATOM 623 N N . ARG A 1 78 ? 2.914 -14.278 -23.285 1.00 84.31 78 ARG A N 1
ATOM 624 C CA . ARG A 1 78 ? 2.042 -14.812 -24.341 1.00 84.31 78 ARG A CA 1
ATOM 625 C C . ARG A 1 78 ? 2.535 -16.188 -24.800 1.00 84.31 78 ARG A C 1
ATOM 627 O O . ARG A 1 78 ? 3.701 -16.284 -25.181 1.00 84.31 78 ARG A O 1
ATOM 634 N N . PRO A 1 79 ? 1.663 -17.211 -24.923 1.00 79.19 79 PRO A N 1
ATOM 635 C CA . PRO A 1 79 ? 2.077 -18.599 -25.164 1.00 79.19 79 PRO A CA 1
ATOM 636 C C . PRO A 1 79 ? 3.075 -18.773 -26.318 1.00 79.19 79 PRO A C 1
ATOM 638 O O . PRO A 1 79 ? 4.147 -19.339 -26.139 1.00 79.19 79 PRO A O 1
ATOM 641 N N . LYS A 1 80 ? 2.783 -18.175 -27.484 1.00 81.31 80 LYS A N 1
ATOM 642 C CA . LYS A 1 80 ? 3.665 -18.233 -28.665 1.00 81.31 80 LYS A CA 1
ATOM 643 C C . LYS A 1 80 ? 5.018 -17.547 -28.461 1.00 81.31 80 LYS A C 1
ATOM 645 O O . LYS A 1 80 ? 5.981 -17.911 -29.123 1.00 81.31 80 LYS A O 1
ATOM 650 N N . GLN A 1 81 ? 5.080 -16.499 -27.643 1.00 78.06 81 GLN A N 1
ATOM 651 C CA . GLN A 1 81 ? 6.324 -15.768 -27.382 1.00 78.06 81 GLN A CA 1
ATOM 652 C C . GLN A 1 81 ? 7.145 -16.462 -26.298 1.00 78.06 81 GLN A C 1
ATOM 654 O O . GLN A 1 81 ? 8.360 -16.542 -26.440 1.00 78.06 81 GLN A O 1
ATOM 659 N N . SER A 1 82 ? 6.486 -17.027 -25.285 1.00 78.94 82 SER A N 1
ATOM 660 C CA . SER A 1 82 ? 7.129 -17.822 -24.241 1.00 78.94 82 SER A CA 1
ATOM 661 C C . SER A 1 82 ? 7.794 -19.074 -24.823 1.00 78.94 82 SER A C 1
ATOM 663 O O . SER A 1 82 ? 8.966 -19.318 -24.556 1.00 78.94 82 SER A O 1
ATOM 665 N N . GLU A 1 83 ? 7.097 -19.817 -25.691 1.00 80.25 83 GLU A N 1
ATOM 666 C CA . GLU A 1 83 ? 7.648 -20.999 -26.374 1.00 80.25 83 GLU A CA 1
ATOM 667 C C . GLU A 1 83 ? 8.844 -20.634 -27.271 1.00 80.25 83 GLU A C 1
ATOM 669 O O . GLU A 1 83 ? 9.905 -21.255 -27.204 1.00 80.25 83 GLU A O 1
ATOM 674 N N . ARG A 1 84 ? 8.720 -19.550 -28.051 1.00 79.75 84 ARG A N 1
ATOM 675 C CA . ARG A 1 84 ? 9.823 -19.028 -28.874 1.00 79.75 84 ARG A CA 1
ATOM 676 C C . ARG A 1 84 ? 11.027 -18.603 -28.039 1.00 79.75 84 ARG A C 1
ATOM 678 O O . ARG A 1 84 ? 12.159 -18.846 -28.454 1.00 79.75 84 ARG A O 1
ATOM 685 N N . LEU A 1 85 ? 10.800 -17.954 -26.898 1.00 75.06 85 LEU A N 1
ATOM 686 C CA . LEU A 1 85 ? 11.863 -17.524 -25.995 1.00 75.06 85 LEU A CA 1
ATOM 687 C C . LEU A 1 85 ? 12.621 -18.736 -25.446 1.00 75.06 85 LEU A C 1
ATOM 689 O O . LEU A 1 85 ? 13.847 -18.762 -25.527 1.00 75.06 85 LEU A O 1
ATOM 693 N N . GLU A 1 86 ? 11.904 -19.757 -24.973 1.00 78.44 86 GLU A N 1
ATOM 694 C CA . GLU A 1 86 ? 12.515 -20.999 -24.497 1.00 78.44 86 GLU A CA 1
ATOM 695 C C . GLU A 1 86 ? 13.323 -21.706 -25.585 1.00 78.44 86 GLU A C 1
ATOM 697 O O . GLU A 1 86 ? 14.439 -22.159 -25.334 1.00 78.44 86 GLU A O 1
ATOM 702 N N . GLU A 1 87 ? 12.781 -21.812 -26.800 1.00 81.31 87 GLU A N 1
ATOM 703 C CA . GLU A 1 87 ? 13.495 -22.420 -27.920 1.00 81.31 87 GLU A CA 1
ATOM 704 C C . GLU A 1 87 ? 14.797 -21.684 -28.242 1.00 81.31 87 GLU A C 1
ATOM 706 O O . GLU A 1 87 ? 15.821 -22.324 -28.482 1.00 81.31 87 GLU A O 1
ATOM 711 N N . ILE A 1 88 ? 14.771 -20.349 -28.255 1.00 75.06 88 ILE A N 1
ATOM 712 C CA . ILE A 1 88 ? 15.948 -19.523 -28.542 1.00 75.06 88 ILE A CA 1
ATOM 713 C C . ILE A 1 88 ? 16.979 -19.654 -27.418 1.00 75.06 88 ILE A C 1
ATOM 715 O O . ILE A 1 88 ? 18.160 -19.841 -27.709 1.00 75.06 88 ILE A O 1
ATOM 719 N N . GLN A 1 89 ? 16.548 -19.621 -26.154 1.00 73.50 89 GLN A N 1
ATOM 720 C CA . GLN A 1 89 ? 17.427 -19.802 -24.995 1.00 73.50 89 GLN A CA 1
ATOM 721 C C . GLN A 1 89 ? 18.072 -21.197 -24.976 1.00 73.50 89 GLN A C 1
ATOM 723 O O . GLN A 1 89 ? 19.260 -21.315 -24.682 1.00 73.50 89 GLN A O 1
ATOM 728 N N . LYS A 1 90 ? 17.328 -22.246 -25.362 1.00 80.94 90 LYS A N 1
ATOM 729 C CA . LYS A 1 90 ? 17.845 -23.618 -25.515 1.00 80.94 90 LYS A CA 1
ATOM 730 C C . LYS A 1 90 ? 18.832 -23.740 -26.683 1.00 80.94 90 LYS A C 1
ATOM 732 O O . LYS A 1 90 ? 19.835 -24.435 -26.560 1.00 80.94 90 LYS A O 1
ATOM 737 N N . LYS A 1 91 ? 18.553 -23.083 -27.817 1.00 78.88 91 LYS A N 1
ATOM 738 C CA . LYS A 1 91 ? 19.377 -23.153 -29.040 1.00 78.88 91 LYS A CA 1
ATOM 739 C C . LYS A 1 91 ? 20.646 -22.302 -28.962 1.00 78.88 91 LYS A C 1
ATOM 741 O O . LYS A 1 91 ? 21.639 -22.666 -29.579 1.00 78.88 91 LYS A O 1
ATOM 746 N N . ASN A 1 92 ? 20.626 -21.189 -28.232 1.00 70.12 92 ASN A N 1
ATOM 747 C CA . ASN A 1 92 ? 21.762 -20.281 -28.107 1.00 70.12 92 ASN A CA 1
ATOM 748 C C . ASN A 1 92 ? 21.880 -19.715 -26.681 1.00 70.12 92 ASN A C 1
ATOM 750 O O . ASN A 1 92 ? 21.466 -18.579 -26.437 1.00 70.12 92 ASN A O 1
ATOM 754 N N . PRO A 1 93 ? 22.519 -20.448 -25.752 1.00 61.47 93 PRO A N 1
ATOM 755 C CA . PRO A 1 93 ? 22.678 -20.003 -24.365 1.00 61.47 93 PRO A CA 1
ATOM 756 C C . PRO A 1 93 ? 23.516 -18.718 -24.205 1.00 61.47 93 PRO A C 1
ATOM 758 O O . PRO A 1 93 ? 23.431 -18.069 -23.169 1.00 61.47 93 PRO A O 1
ATOM 761 N N . ASN A 1 94 ? 24.281 -18.312 -25.231 1.00 59.44 94 ASN A N 1
ATOM 762 C CA . ASN A 1 94 ? 25.208 -17.169 -25.186 1.00 59.44 94 ASN A CA 1
ATOM 763 C C . ASN A 1 94 ? 24.875 -16.029 -26.177 1.00 59.44 94 ASN A C 1
ATOM 765 O O . ASN A 1 94 ? 25.717 -15.161 -26.411 1.00 59.44 94 ASN A O 1
ATOM 769 N N . MET A 1 95 ? 23.690 -16.004 -26.808 1.00 55.28 95 MET A N 1
ATOM 770 C CA . MET A 1 95 ? 23.367 -14.939 -27.772 1.00 55.28 95 MET A CA 1
ATOM 771 C C . MET A 1 95 ? 22.908 -13.647 -27.086 1.00 55.28 95 MET A C 1
ATOM 773 O O . MET A 1 95 ? 21.736 -13.472 -26.767 1.00 55.28 95 MET A O 1
ATOM 777 N N . ILE A 1 96 ? 23.817 -12.678 -26.998 1.00 56.41 96 ILE A N 1
ATOM 778 C CA . ILE A 1 96 ? 23.464 -11.260 -27.087 1.00 56.41 96 ILE A CA 1
ATOM 779 C C . ILE A 1 96 ? 23.747 -10.862 -28.529 1.00 56.41 96 ILE A C 1
ATOM 781 O O . ILE A 1 96 ? 24.914 -10.769 -28.901 1.00 56.41 96 ILE A O 1
ATOM 785 N N . ARG A 1 97 ? 22.731 -10.624 -29.366 1.00 53.78 97 ARG A N 1
ATOM 786 C CA . ARG A 1 97 ? 22.979 -9.855 -30.594 1.00 53.78 97 ARG A CA 1
ATOM 787 C C . ARG A 1 97 ? 21.755 -9.115 -31.107 1.00 53.78 97 ARG A C 1
ATOM 789 O O . ARG A 1 97 ? 20.773 -9.692 -31.561 1.00 53.78 97 ARG A O 1
ATOM 796 N N . MET A 1 98 ? 21.905 -7.795 -31.091 1.00 48.28 98 MET A N 1
ATOM 797 C CA . MET A 1 98 ? 21.019 -6.754 -31.615 1.00 48.28 98 MET A CA 1
ATOM 798 C C . MET A 1 98 ? 20.913 -6.760 -33.158 1.00 48.28 98 MET A C 1
ATOM 800 O O . MET A 1 98 ? 20.440 -5.794 -33.748 1.00 48.28 98 MET A O 1
ATOM 804 N N . GLU A 1 99 ? 21.379 -7.820 -33.827 1.00 50.62 99 GLU A N 1
ATOM 805 C CA . GLU A 1 99 ? 21.556 -7.885 -35.287 1.00 50.62 99 GLU A CA 1
ATOM 806 C C . GLU A 1 99 ? 20.279 -8.301 -36.038 1.00 50.62 99 GLU A C 1
ATOM 808 O O . GLU A 1 99 ? 20.151 -8.045 -37.233 1.00 50.62 99 GLU A O 1
ATOM 813 N N . HIS A 1 100 ? 19.298 -8.896 -35.351 1.00 60.12 100 HIS A N 1
ATOM 814 C CA . HIS A 1 100 ? 18.011 -9.269 -35.947 1.00 60.12 100 HIS A CA 1
ATOM 815 C C . HIS A 1 100 ? 16.996 -8.117 -35.860 1.00 60.12 100 HIS A C 1
ATOM 817 O O . HIS A 1 100 ? 16.948 -7.404 -34.857 1.00 60.12 100 HIS A O 1
ATOM 823 N N . LYS A 1 101 ? 16.114 -7.970 -36.865 1.00 63.56 101 LYS A N 1
ATOM 824 C CA . LYS A 1 101 ? 15.021 -6.965 -36.858 1.00 63.56 101 LYS A CA 1
ATOM 825 C C . LYS A 1 101 ? 14.187 -7.012 -35.572 1.00 63.56 101 LYS A C 1
ATOM 827 O O . LYS A 1 101 ? 13.801 -5.967 -35.054 1.00 63.56 101 LYS A O 1
ATOM 832 N N . ASP A 1 102 ? 13.958 -8.212 -35.050 1.00 62.06 102 ASP A N 1
ATOM 833 C CA . ASP A 1 102 ? 13.229 -8.416 -33.799 1.00 62.06 102 ASP A CA 1
ATOM 834 C C . ASP A 1 102 ? 14.054 -7.996 -32.576 1.00 62.06 102 ASP A C 1
ATOM 836 O O . ASP A 1 102 ? 13.502 -7.413 -31.654 1.00 62.06 102 ASP A O 1
ATOM 840 N N . GLY A 1 103 ? 15.378 -8.181 -32.596 1.00 62.00 103 GLY A N 1
ATOM 841 C CA . GLY A 1 103 ? 16.282 -7.688 -31.552 1.00 62.00 103 GLY A CA 1
ATOM 842 C C . GLY A 1 103 ? 16.332 -6.160 -31.484 1.00 62.00 103 GLY A C 1
ATOM 843 O O . GLY A 1 103 ? 16.344 -5.594 -30.394 1.00 62.00 103 GLY A O 1
ATOM 844 N N . LYS A 1 104 ? 16.279 -5.482 -32.638 1.00 62.75 104 LYS A N 1
ATOM 845 C CA . LYS A 1 104 ? 16.194 -4.016 -32.703 1.00 62.75 104 LYS A CA 1
ATOM 846 C C . LYS A 1 104 ? 14.851 -3.497 -32.178 1.00 62.75 104 LYS A C 1
ATOM 848 O O . LYS A 1 104 ? 14.835 -2.593 -31.352 1.00 62.75 104 LYS A O 1
ATOM 853 N N . ARG A 1 105 ? 13.740 -4.124 -32.581 1.00 63.34 105 ARG A N 1
ATOM 854 C CA . ARG A 1 105 ? 12.403 -3.821 -32.040 1.00 63.34 105 ARG A CA 1
ATOM 855 C C . ARG A 1 105 ? 12.317 -4.068 -30.538 1.00 63.34 105 ARG A C 1
ATOM 857 O O . ARG A 1 105 ? 11.724 -3.259 -29.838 1.00 63.34 105 ARG A O 1
ATOM 864 N N . LEU A 1 106 ? 12.912 -5.158 -30.050 1.00 64.81 106 LEU A N 1
ATOM 865 C CA . LEU A 1 106 ? 12.997 -5.458 -28.623 1.00 64.81 106 LEU A CA 1
ATOM 866 C C . LEU A 1 106 ? 13.782 -4.376 -27.891 1.00 64.81 106 LEU A C 1
ATOM 868 O O . LEU A 1 106 ? 13.292 -3.886 -26.889 1.00 64.81 106 LEU A O 1
ATOM 872 N N . TRP A 1 107 ? 14.938 -3.951 -28.404 1.00 64.75 107 TRP A N 1
ATOM 873 C CA . TRP A 1 107 ? 15.726 -2.873 -27.802 1.00 64.75 107 TRP A CA 1
ATOM 874 C C . TRP A 1 107 ? 14.959 -1.543 -27.723 1.00 64.75 107 TRP A C 1
ATOM 876 O O . TRP A 1 107 ? 15.023 -0.872 -26.700 1.00 64.75 107 TRP A O 1
ATOM 886 N N . GLU A 1 108 ? 14.178 -1.202 -28.753 1.00 64.50 108 GLU A N 1
ATOM 887 C CA . GLU A 1 108 ? 13.352 0.017 -28.795 1.00 64.50 108 GLU A CA 1
ATOM 888 C C . GLU A 1 108 ? 12.190 0.009 -27.780 1.00 64.50 108 GLU A C 1
ATOM 890 O O . GLU A 1 108 ? 11.769 1.070 -27.321 1.00 64.50 108 GLU A O 1
ATOM 895 N N . ILE A 1 109 ? 11.668 -1.169 -27.412 1.00 66.56 109 ILE A N 1
ATOM 896 C CA . ILE A 1 109 ? 10.586 -1.315 -26.417 1.00 66.56 109 ILE A CA 1
ATOM 897 C C . ILE A 1 109 ? 11.077 -1.743 -25.029 1.00 66.56 109 ILE A C 1
ATOM 899 O O . ILE A 1 109 ? 10.268 -1.775 -24.097 1.00 66.56 109 ILE A O 1
ATOM 903 N N . ASN A 1 110 ? 12.358 -2.103 -24.899 1.00 76.88 110 ASN A N 1
ATOM 904 C CA . ASN A 1 110 ? 12.947 -2.560 -23.647 1.00 76.88 110 ASN A CA 1
ATOM 905 C C . ASN A 1 110 ? 13.092 -1.396 -22.664 1.00 76.88 110 ASN A C 1
ATOM 907 O O . ASN A 1 110 ? 13.073 -0.216 -23.029 1.00 76.88 110 ASN A O 1
ATOM 911 N N . LEU A 1 111 ? 13.264 -1.761 -21.402 1.00 84.88 111 LEU A N 1
ATOM 912 C CA . LEU A 1 111 ? 13.670 -0.828 -20.374 1.00 84.88 111 LEU A CA 1
ATOM 913 C C . LEU A 1 111 ? 15.129 -0.410 -20.592 1.00 84.88 111 LEU A C 1
ATOM 915 O O . LEU A 1 111 ? 15.977 -1.226 -20.973 1.00 84.88 111 LEU A O 1
ATOM 919 N N . THR A 1 112 ? 15.422 0.862 -20.348 1.00 87.69 112 THR A N 1
ATOM 920 C CA . THR A 1 112 ? 16.790 1.385 -20.342 1.00 87.69 112 THR A CA 1
ATOM 921 C C . THR A 1 112 ? 17.573 0.842 -19.144 1.00 87.69 112 THR A C 1
ATOM 923 O O . THR A 1 112 ? 17.007 0.295 -18.198 1.00 87.69 112 THR A O 1
ATOM 926 N N . ILE A 1 113 ? 18.901 1.004 -19.160 1.00 85.00 113 ILE A N 1
ATOM 927 C CA . ILE A 1 113 ? 19.761 0.599 -18.034 1.00 85.00 113 ILE A CA 1
ATOM 928 C C . ILE A 1 113 ? 19.332 1.311 -16.744 1.00 85.00 113 ILE A C 1
ATOM 930 O O . ILE A 1 113 ? 19.171 0.656 -15.720 1.00 85.00 113 ILE A O 1
ATOM 934 N N . SER A 1 114 ? 19.063 2.617 -16.814 1.00 90.06 114 SER A N 1
ATOM 935 C CA . SER A 1 114 ? 18.620 3.400 -15.659 1.00 90.06 114 SER A CA 1
ATOM 936 C C . SER A 1 114 ? 17.244 2.962 -15.142 1.00 90.06 114 SER A C 1
ATOM 938 O O . SER A 1 114 ? 17.032 2.913 -13.935 1.00 90.06 114 SER A O 1
ATOM 940 N N . GLU A 1 115 ? 16.316 2.584 -16.029 1.00 91.62 115 GLU A N 1
ATOM 941 C CA . GLU A 1 115 ? 15.016 2.014 -15.645 1.00 91.62 115 GLU A CA 1
ATOM 942 C C . GLU A 1 115 ? 15.184 0.665 -14.922 1.00 91.62 115 GLU A C 1
ATOM 944 O O . GLU A 1 115 ? 14.522 0.417 -13.914 1.00 91.62 115 GLU A O 1
ATOM 949 N N . TRP A 1 116 ? 16.096 -0.193 -15.392 1.00 90.12 116 TRP A N 1
ATOM 950 C CA . TRP A 1 116 ? 16.433 -1.456 -14.724 1.00 90.12 116 TRP A CA 1
ATOM 951 C C . TRP A 1 116 ? 17.081 -1.254 -13.354 1.00 90.12 116 TRP A C 1
ATOM 953 O O . TRP A 1 116 ? 16.781 -1.998 -12.419 1.00 90.12 116 TRP A O 1
ATOM 963 N N . GLU A 1 117 ? 17.982 -0.283 -13.229 1.00 92.00 117 GLU A N 1
ATOM 964 C CA . GLU A 1 117 ? 18.602 0.083 -11.955 1.00 92.00 117 GLU A CA 1
ATOM 965 C C . GLU A 1 117 ? 17.549 0.589 -10.969 1.00 92.00 117 GLU A C 1
ATOM 967 O O . GLU A 1 117 ? 17.454 0.052 -9.865 1.00 92.00 117 GLU A O 1
ATOM 972 N N . LEU A 1 118 ? 16.669 1.494 -11.409 1.00 94.56 118 LEU A N 1
ATOM 973 C CA . LEU A 1 118 ? 15.573 1.994 -10.583 1.00 94.56 118 LEU A CA 1
ATOM 974 C C . LEU A 1 118 ? 14.634 0.864 -10.131 1.00 94.56 118 LEU A C 1
ATOM 976 O O . LEU A 1 118 ? 14.242 0.830 -8.969 1.00 94.56 118 LEU A O 1
ATOM 980 N N . LEU A 1 119 ? 14.304 -0.107 -10.993 1.00 94.12 119 LEU A N 1
ATOM 981 C CA . LEU A 1 119 ? 13.515 -1.279 -10.582 1.00 94.12 119 LEU A CA 1
ATOM 982 C C . LEU A 1 119 ? 14.197 -2.084 -9.465 1.00 94.12 119 LEU A C 1
ATOM 984 O O . LEU A 1 119 ? 13.528 -2.508 -8.523 1.00 94.12 119 LEU A O 1
ATOM 988 N N . LYS A 1 120 ? 15.519 -2.284 -9.532 1.00 92.88 120 LYS A N 1
ATOM 989 C CA . LYS A 1 120 ? 16.271 -2.993 -8.480 1.00 92.88 120 LYS A CA 1
ATOM 990 C C . LYS A 1 120 ? 16.276 -2.225 -7.160 1.00 92.88 120 LYS A C 1
ATOM 992 O O . LYS A 1 120 ? 16.208 -2.841 -6.099 1.00 92.88 120 LYS A O 1
ATOM 997 N N . GLU A 1 121 ? 16.362 -0.901 -7.211 1.00 95.25 121 GLU A N 1
ATOM 998 C CA . GLU A 1 121 ? 16.278 -0.049 -6.022 1.00 95.25 121 GLU A CA 1
ATOM 999 C C . GLU A 1 121 ? 14.865 -0.056 -5.425 1.00 95.25 121 GLU A C 1
ATOM 1001 O O . GLU A 1 121 ? 14.705 -0.169 -4.209 1.00 95.25 121 GLU A O 1
ATOM 1006 N N . LEU A 1 122 ? 13.827 -0.025 -6.269 1.00 95.75 122 LEU A N 1
ATOM 1007 C CA . LEU A 1 122 ? 12.433 -0.134 -5.835 1.00 95.75 122 LEU A CA 1
ATOM 1008 C C . LEU A 1 122 ? 12.148 -1.476 -5.150 1.00 95.75 122 LEU A C 1
ATOM 1010 O O . LEU A 1 122 ? 11.442 -1.496 -4.147 1.00 95.75 122 LEU A O 1
ATOM 1014 N N . LEU A 1 123 ? 12.727 -2.585 -5.620 1.00 93.69 123 LEU A N 1
ATOM 1015 C CA . LEU A 1 123 ? 12.603 -3.881 -4.940 1.00 93.69 123 LEU A CA 1
ATOM 1016 C C . LEU A 1 123 ? 13.173 -3.844 -3.515 1.00 93.69 123 LEU A C 1
ATOM 1018 O O . LEU A 1 123 ? 12.556 -4.379 -2.598 1.00 93.69 123 LEU A O 1
ATOM 1022 N N . GLN A 1 124 ? 14.303 -3.165 -3.304 1.00 93.19 124 GLN A N 1
ATOM 1023 C CA . GLN A 1 124 ? 14.872 -2.990 -1.963 1.00 93.19 124 GLN A CA 1
ATOM 1024 C C . GLN A 1 124 ? 13.965 -2.132 -1.072 1.00 93.19 124 GLN A C 1
ATOM 1026 O O . GLN A 1 124 ? 13.758 -2.459 0.094 1.00 93.19 124 GLN A O 1
ATOM 1031 N N . VAL A 1 125 ? 13.372 -1.071 -1.632 1.00 93.94 125 VAL A N 1
ATOM 1032 C CA . VAL A 1 125 ? 12.382 -0.227 -0.940 1.00 93.94 125 VAL A CA 1
ATOM 1033 C C . VAL A 1 125 ? 11.125 -1.018 -0.559 1.00 93.94 125 VAL A C 1
ATOM 1035 O O . VAL A 1 125 ? 10.552 -0.782 0.502 1.00 93.94 125 VAL A O 1
ATOM 1038 N N . LEU A 1 126 ? 10.697 -1.965 -1.394 1.00 93.94 126 LEU A N 1
ATOM 1039 C CA . LEU A 1 126 ? 9.515 -2.792 -1.144 1.00 93.94 126 LEU A CA 1
ATOM 1040 C C . LEU A 1 126 ? 9.775 -3.966 -0.185 1.00 93.94 126 LEU A C 1
ATOM 1042 O O . LEU A 1 126 ? 8.823 -4.472 0.409 1.00 93.94 126 LEU A O 1
ATOM 1046 N N . GLY A 1 127 ? 11.035 -4.356 0.027 1.00 91.50 127 GLY A N 1
ATOM 1047 C CA . GLY A 1 127 ? 11.427 -5.479 0.887 1.00 91.50 127 GLY A CA 1
ATOM 1048 C C . GLY A 1 127 ? 10.795 -5.471 2.290 1.00 91.50 127 GLY A C 1
ATOM 1049 O O . GLY A 1 127 ? 10.185 -6.471 2.674 1.00 91.50 127 GLY A O 1
ATOM 1050 N N . PRO A 1 128 ? 10.828 -4.356 3.051 1.00 90.12 128 PRO A N 1
ATOM 1051 C CA . PRO A 1 128 ? 10.169 -4.282 4.357 1.00 90.12 128 PRO A CA 1
ATOM 1052 C C . PRO A 1 128 ? 8.666 -4.586 4.301 1.00 90.12 128 PRO A C 1
ATOM 1054 O O . PRO A 1 128 ? 8.124 -5.216 5.206 1.00 90.12 128 PRO A O 1
ATOM 1057 N N . PHE A 1 129 ? 7.978 -4.171 3.235 1.00 88.69 129 PHE A N 1
ATOM 1058 C CA . PHE A 1 129 ? 6.550 -4.438 3.066 1.00 88.69 129 PHE A CA 1
ATOM 1059 C C . PHE A 1 129 ? 6.274 -5.906 2.737 1.00 88.69 129 PHE A C 1
ATOM 1061 O O . PHE A 1 129 ? 5.285 -6.460 3.219 1.00 88.69 129 PHE A O 1
ATOM 1068 N N . GLU A 1 130 ? 7.152 -6.545 1.961 1.00 87.50 130 GLU A N 1
ATOM 1069 C CA . GLU A 1 130 ? 7.077 -7.975 1.666 1.00 87.50 130 GLU A CA 1
ATOM 1070 C C . GLU A 1 130 ? 7.167 -8.802 2.959 1.00 87.50 130 GLU A C 1
ATOM 1072 O O . GLU A 1 130 ? 6.307 -9.648 3.215 1.00 87.50 130 GLU A O 1
ATOM 1077 N N . GLU A 1 131 ? 8.135 -8.505 3.827 1.00 82.38 131 GLU A N 1
ATOM 1078 C CA . GLU A 1 131 ? 8.312 -9.205 5.106 1.00 82.38 131 GLU A CA 1
ATOM 1079 C C . GLU A 1 131 ? 7.112 -9.026 6.044 1.00 82.38 131 GLU A C 1
ATOM 1081 O O . GLU A 1 131 ? 6.617 -9.980 6.663 1.00 82.38 131 GLU A O 1
ATOM 1086 N N . VAL A 1 132 ? 6.549 -7.818 6.087 1.00 79.88 132 VAL A N 1
ATOM 1087 C CA . VAL A 1 132 ? 5.312 -7.573 6.832 1.00 79.88 132 VAL A CA 1
ATOM 1088 C C . VAL A 1 132 ? 4.140 -8.331 6.220 1.00 79.88 132 VAL A C 1
ATOM 1090 O O . VAL A 1 132 ? 3.345 -8.907 6.962 1.00 79.88 132 VAL A O 1
ATOM 1093 N N . SER A 1 133 ? 4.031 -8.406 4.893 1.00 76.50 133 SER A N 1
ATOM 1094 C CA . SER A 1 133 ? 2.958 -9.148 4.217 1.00 76.50 133 SER A CA 1
ATOM 1095 C C . SER A 1 133 ? 2.997 -10.653 4.528 1.00 76.50 133 SER A C 1
ATOM 1097 O O . SER A 1 133 ? 1.961 -11.238 4.841 1.00 76.50 133 SER A O 1
ATOM 1099 N N . LYS A 1 134 ? 4.192 -11.261 4.581 1.00 74.00 134 LYS A N 1
ATOM 1100 C CA . LYS A 1 134 ? 4.389 -12.672 4.967 1.00 74.00 134 LYS A CA 1
ATOM 1101 C C . LYS A 1 134 ? 3.976 -12.939 6.416 1.00 74.00 134 LYS A C 1
ATOM 1103 O O . LYS A 1 134 ? 3.427 -13.995 6.728 1.00 74.00 134 LYS A O 1
ATOM 1108 N N . THR A 1 135 ? 4.213 -11.974 7.305 1.00 63.84 135 THR A N 1
ATOM 1109 C CA . THR A 1 135 ? 3.974 -12.124 8.750 1.00 63.84 135 THR A CA 1
ATOM 1110 C C . THR A 1 135 ? 2.545 -11.720 9.164 1.00 63.84 135 THR A C 1
ATOM 1112 O O . THR A 1 135 ? 2.007 -12.213 10.159 1.00 63.84 135 THR A O 1
ATOM 1115 N N . SER A 1 136 ? 1.888 -10.846 8.393 1.00 56.25 136 SER A N 1
ATOM 1116 C CA . SER A 1 136 ? 0.647 -10.140 8.767 1.00 56.25 136 SER A CA 1
ATOM 1117 C C . SER A 1 136 ? -0.625 -10.988 8.822 1.00 56.25 136 SER A C 1
ATOM 1119 O O . SER A 1 136 ? -1.635 -10.508 9.331 1.00 56.25 136 SER A O 1
ATOM 1121 N N . ILE A 1 137 ? -0.582 -12.277 8.463 1.00 51.25 137 ILE A N 1
ATOM 1122 C CA . ILE A 1 137 ? -1.717 -13.202 8.658 1.00 51.25 137 ILE A CA 1
ATOM 1123 C C . ILE A 1 137 ? -2.057 -13.388 10.160 1.00 51.25 137 ILE A C 1
ATOM 1125 O O . ILE A 1 137 ? -3.142 -13.863 10.491 1.00 51.25 137 ILE A O 1
ATOM 1129 N N . LYS A 1 138 ? -1.176 -12.990 11.097 1.00 52.50 138 LYS A N 1
ATOM 1130 C CA . LYS A 1 138 ? -1.380 -13.190 12.549 1.00 52.50 138 LYS A CA 1
ATOM 1131 C C . LYS A 1 138 ? -1.143 -11.961 13.438 1.00 52.50 138 LYS A C 1
ATOM 1133 O O . LYS A 1 138 ? -1.197 -12.095 14.660 1.00 52.50 138 LYS A O 1
ATOM 1138 N N . LEU A 1 139 ? -0.852 -10.783 12.881 1.00 55.12 139 LEU A N 1
ATOM 1139 C CA . LEU A 1 139 ? -0.510 -9.620 13.708 1.00 55.12 139 LEU A CA 1
ATOM 1140 C C . LEU A 1 139 ? -1.760 -8.905 14.238 1.00 55.12 139 LEU A C 1
ATOM 1142 O O . LEU A 1 139 ? -2.593 -8.412 13.482 1.00 55.12 139 LEU A O 1
ATOM 1146 N N . TYR A 1 140 ? -1.846 -8.791 15.564 1.00 65.81 140 TYR A N 1
ATOM 1147 C CA . TYR A 1 140 ? -2.806 -7.921 16.240 1.00 65.81 140 TYR A CA 1
ATOM 1148 C C . TYR A 1 140 ? -2.541 -6.454 15.898 1.00 65.81 140 TYR A C 1
ATOM 1150 O O . TYR A 1 140 ? -1.405 -6.061 15.622 1.00 65.81 140 TYR A O 1
ATOM 1158 N N . TYR A 1 141 ? -3.588 -5.632 15.979 1.00 66.69 141 TYR A N 1
ATOM 1159 C CA . TYR A 1 141 ? -3.565 -4.197 15.674 1.00 66.69 141 TYR A CA 1
ATOM 1160 C C . TYR A 1 141 ? -2.344 -3.447 16.236 1.00 66.69 141 TYR A C 1
ATOM 1162 O O . TYR A 1 141 ? -1.768 -2.602 15.558 1.00 66.69 141 TYR A O 1
ATOM 1170 N N . ILE A 1 142 ? -1.882 -3.789 17.442 1.00 67.75 142 ILE A N 1
ATOM 1171 C CA . ILE A 1 142 ? -0.752 -3.080 18.055 1.00 67.75 142 ILE A CA 1
ATOM 1172 C C . ILE A 1 142 ? 0.613 -3.564 17.566 1.00 67.75 142 ILE A C 1
ATOM 1174 O O . ILE A 1 142 ? 1.542 -2.763 17.458 1.00 67.75 142 ILE A O 1
ATOM 1178 N N . LEU A 1 143 ? 0.748 -4.847 17.221 1.00 72.69 143 LEU A N 1
ATOM 1179 C CA . LEU A 1 143 ? 1.953 -5.313 16.534 1.00 72.69 143 LEU A CA 1
ATOM 1180 C C . LEU A 1 143 ? 2.080 -4.601 15.186 1.00 72.69 143 LEU A C 1
ATOM 1182 O O . LEU A 1 143 ? 3.168 -4.150 14.847 1.00 72.69 143 LEU A O 1
ATOM 1186 N N . MET A 1 144 ? 0.959 -4.412 14.480 1.00 76.19 144 MET A N 1
ATOM 1187 C CA . MET A 1 144 ? 0.938 -3.625 13.248 1.00 76.19 144 MET A CA 1
ATOM 1188 C C . MET A 1 144 ? 1.384 -2.185 13.493 1.00 76.19 144 MET A C 1
ATOM 1190 O O . MET A 1 144 ? 2.261 -1.719 12.784 1.00 76.19 144 MET A O 1
ATOM 1194 N N . HIS A 1 145 ? 0.879 -1.498 14.519 1.00 76.44 145 HIS A N 1
ATOM 1195 C CA . HIS A 1 145 ? 1.347 -0.142 14.847 1.00 76.44 145 HIS A CA 1
ATOM 1196 C C . HIS A 1 145 ? 2.854 -0.059 15.100 1.00 76.44 145 HIS A C 1
ATOM 1198 O O . HIS A 1 145 ? 3.512 0.850 14.599 1.00 76.44 145 HIS A O 1
ATOM 1204 N N . ARG A 1 146 ? 3.426 -1.020 15.835 1.00 77.62 146 ARG A N 1
ATOM 1205 C CA . ARG A 1 146 ? 4.879 -1.072 16.076 1.00 77.62 146 ARG A CA 1
ATOM 1206 C C . ARG A 1 146 ? 5.660 -1.307 14.788 1.00 77.62 146 ARG A C 1
ATOM 1208 O O . ARG A 1 146 ? 6.603 -0.581 14.510 1.00 77.62 146 ARG A O 1
ATOM 1215 N N . VAL A 1 147 ? 5.236 -2.278 13.987 1.00 81.88 147 VAL A N 1
ATOM 1216 C CA . VAL A 1 147 ? 5.852 -2.589 12.693 1.00 81.88 147 VAL A CA 1
ATOM 1217 C C . VAL A 1 147 ? 5.780 -1.391 11.744 1.00 81.88 147 VAL A C 1
ATOM 1219 O O . VAL A 1 147 ? 6.779 -1.015 11.142 1.00 81.88 147 VAL A O 1
ATOM 1222 N N . ILE A 1 148 ? 4.622 -0.736 11.652 1.00 85.62 148 ILE A N 1
ATOM 1223 C CA . ILE A 1 148 ? 4.439 0.467 10.837 1.00 85.62 148 ILE A CA 1
ATOM 1224 C C . ILE A 1 148 ? 5.321 1.611 11.338 1.00 85.62 148 ILE A C 1
ATOM 1226 O O . ILE A 1 148 ? 5.859 2.355 10.525 1.00 85.62 148 ILE A O 1
ATOM 1230 N N . LYS A 1 149 ? 5.505 1.752 12.655 1.00 86.31 149 LYS A N 1
ATOM 1231 C CA . LYS A 1 149 ? 6.427 2.740 13.222 1.00 86.31 149 LYS A CA 1
ATOM 1232 C C . LYS A 1 149 ? 7.868 2.497 12.766 1.00 86.31 149 LYS A C 1
ATOM 1234 O O . LYS A 1 149 ? 8.530 3.453 12.374 1.00 86.31 149 LYS A O 1
ATOM 1239 N N . GLU A 1 150 ? 8.326 1.246 12.750 1.00 86.44 150 GLU A N 1
ATOM 1240 C CA . GLU A 1 150 ? 9.650 0.911 12.209 1.00 86.44 150 GLU A CA 1
ATOM 1241 C C . GLU A 1 150 ? 9.742 1.215 10.708 1.00 86.44 150 GLU A C 1
ATOM 1243 O O . GLU A 1 150 ? 10.688 1.866 10.273 1.00 86.44 150 GLU A O 1
ATOM 1248 N N . ILE A 1 151 ? 8.718 0.868 9.920 1.00 89.44 151 ILE A N 1
ATOM 1249 C CA . ILE A 1 151 ? 8.673 1.209 8.488 1.00 89.44 151 ILE A CA 1
ATOM 1250 C C . ILE A 1 151 ? 8.720 2.730 8.275 1.00 89.44 151 ILE A C 1
ATOM 1252 O O . ILE A 1 151 ? 9.462 3.214 7.423 1.00 89.44 151 ILE A O 1
ATOM 1256 N N . LYS A 1 152 ? 7.969 3.513 9.059 1.00 90.88 152 LYS A N 1
ATOM 1257 C CA . LYS A 1 152 ? 8.023 4.980 8.996 1.00 90.88 152 LYS A CA 1
ATOM 1258 C C . LYS A 1 152 ? 9.432 5.501 9.261 1.00 90.88 152 LYS A C 1
ATOM 1260 O O . LYS A 1 152 ? 9.854 6.423 8.576 1.00 90.88 152 LYS A O 1
ATOM 1265 N N . ASN A 1 153 ? 10.152 4.920 10.222 1.00 89.88 153 ASN A N 1
ATOM 1266 C CA . ASN A 1 153 ? 11.525 5.320 10.529 1.00 89.88 153 ASN A CA 1
ATOM 1267 C C . ASN A 1 153 ? 12.482 5.046 9.361 1.00 89.88 153 ASN A C 1
ATOM 1269 O O . ASN A 1 153 ? 13.352 5.874 9.113 1.00 89.88 153 ASN A O 1
ATOM 1273 N N . ILE A 1 154 ? 12.294 3.946 8.618 1.00 89.94 154 ILE A N 1
ATOM 1274 C CA . ILE A 1 154 ? 13.097 3.619 7.424 1.00 89.94 154 ILE A CA 1
ATOM 1275 C C . ILE A 1 154 ? 12.980 4.717 6.355 1.00 89.94 154 ILE A C 1
ATOM 1277 O O . ILE A 1 154 ? 13.973 5.074 5.726 1.00 89.94 154 ILE A O 1
ATOM 1281 N N . PHE A 1 155 ? 11.778 5.265 6.155 1.00 90.81 155 PHE A N 1
ATOM 1282 C CA . PHE A 1 155 ? 11.507 6.271 5.118 1.00 90.81 155 PHE A CA 1
ATOM 1283 C C . PHE A 1 155 ? 11.526 7.715 5.620 1.00 90.81 155 PHE A C 1
ATOM 1285 O O . PHE A 1 155 ? 11.256 8.636 4.850 1.00 90.81 155 PHE A O 1
ATOM 1292 N N . LYS A 1 156 ? 11.817 7.932 6.905 1.00 88.88 156 LYS A N 1
ATOM 1293 C CA . LYS A 1 156 ? 11.760 9.256 7.519 1.00 88.88 156 LYS A CA 1
ATOM 1294 C C . LYS A 1 156 ? 12.808 10.179 6.880 1.00 88.88 156 LYS A C 1
ATOM 1296 O O . LYS A 1 156 ? 13.996 9.862 6.938 1.00 88.88 156 LYS A O 1
ATOM 1301 N N . PRO A 1 157 ? 12.410 11.330 6.310 1.00 84.69 157 PRO A N 1
ATOM 1302 C CA . PRO A 1 157 ? 13.367 12.269 5.744 1.00 84.69 157 PRO A CA 1
ATOM 1303 C C . PRO A 1 157 ? 14.188 12.945 6.852 1.00 84.69 157 PRO A C 1
ATOM 1305 O O . PRO A 1 157 ? 13.708 13.148 7.970 1.00 84.69 157 PRO A O 1
ATOM 1308 N N . ASN A 1 158 ? 15.426 13.334 6.527 1.00 81.94 158 ASN A N 1
ATOM 1309 C CA . ASN A 1 158 ? 16.340 14.008 7.462 1.00 81.94 158 ASN A CA 1
ATOM 1310 C C . ASN A 1 158 ? 15.791 15.350 7.972 1.00 81.94 158 ASN A C 1
ATOM 1312 O O . ASN A 1 158 ? 16.073 15.750 9.100 1.00 81.94 158 ASN A O 1
ATOM 1316 N N . GLN A 1 159 ? 15.015 16.045 7.141 1.00 77.75 159 GLN A N 1
ATOM 1317 C CA . GLN A 1 159 ? 14.294 17.259 7.500 1.00 77.75 159 GLN A CA 1
ATOM 1318 C C . GLN A 1 159 ? 12.807 17.023 7.261 1.00 77.75 159 GLN A C 1
ATOM 1320 O O . GLN A 1 159 ? 12.408 16.570 6.190 1.00 77.75 159 GLN A O 1
ATOM 1325 N N . ILE A 1 160 ? 11.996 17.312 8.276 1.00 72.56 160 ILE A N 1
ATOM 1326 C CA . ILE A 1 160 ? 10.541 17.223 8.195 1.00 72.56 160 ILE A CA 1
ATOM 1327 C C . ILE A 1 160 ? 10.007 18.645 8.176 1.00 72.56 160 ILE A C 1
ATOM 1329 O O . ILE A 1 160 ? 10.135 19.364 9.163 1.00 72.56 160 ILE A O 1
ATOM 1333 N N . ASN A 1 161 ? 9.404 19.028 7.058 1.00 73.31 161 ASN A N 1
ATOM 1334 C CA . ASN A 1 161 ? 8.528 20.184 7.006 1.00 73.31 161 ASN A CA 1
ATOM 1335 C C . ASN A 1 161 ? 7.089 19.686 7.209 1.00 73.31 161 ASN A C 1
ATOM 1337 O O . ASN A 1 161 ? 6.627 18.830 6.453 1.00 73.31 161 ASN A O 1
ATOM 1341 N N . GLU A 1 162 ? 6.396 20.164 8.244 1.00 67.00 162 GLU A N 1
ATOM 1342 C CA . GLU A 1 162 ? 5.016 19.747 8.542 1.00 67.00 162 GLU A CA 1
ATOM 1343 C C . GLU A 1 162 ? 4.055 20.078 7.392 1.00 67.00 162 GLU A C 1
ATOM 1345 O O . GLU A 1 162 ? 3.179 19.271 7.083 1.00 67.00 162 GLU A O 1
ATOM 1350 N N . ASP A 1 163 ? 4.296 21.174 6.666 1.00 63.78 163 ASP A N 1
ATOM 1351 C CA . ASP A 1 163 ? 3.520 21.537 5.474 1.00 63.78 163 ASP A CA 1
ATOM 1352 C C . ASP A 1 163 ? 3.710 20.531 4.324 1.00 63.78 163 ASP A C 1
ATOM 1354 O O . ASP A 1 163 ? 2.828 20.349 3.482 1.00 63.78 163 ASP A O 1
ATOM 1358 N N . GLU A 1 164 ? 4.837 19.810 4.293 1.00 66.56 164 GLU A N 1
ATOM 1359 C CA . GLU A 1 164 ? 5.076 18.766 3.298 1.00 66.56 164 GLU A CA 1
ATOM 1360 C C . GLU A 1 164 ? 4.399 17.436 3.639 1.00 66.56 164 GLU A C 1
ATOM 1362 O O . GLU A 1 164 ? 4.283 16.591 2.755 1.00 66.56 164 GLU A O 1
ATOM 1367 N N . LEU A 1 165 ? 3.936 17.217 4.871 1.00 67.88 165 LEU A N 1
ATOM 1368 C CA . LEU A 1 165 ? 3.275 15.967 5.273 1.00 67.88 165 LEU A CA 1
ATOM 1369 C C . LEU A 1 165 ? 1.834 15.841 4.762 1.00 67.88 165 LEU A C 1
ATOM 1371 O O . LEU A 1 165 ? 1.241 14.766 4.878 1.00 67.88 165 LEU A O 1
ATOM 1375 N N . TYR A 1 166 ? 1.278 16.900 4.169 1.00 74.88 166 TYR A N 1
ATOM 1376 C CA . TYR A 1 166 ? -0.044 16.853 3.563 1.00 74.88 166 TYR A CA 1
ATOM 1377 C C . TYR A 1 166 ? -0.085 15.869 2.384 1.00 74.88 166 TYR A C 1
ATOM 1379 O O . TYR A 1 166 ? 0.699 15.953 1.435 1.00 74.88 166 TYR A O 1
ATOM 1387 N N . TYR A 1 167 ? -1.031 14.932 2.444 1.00 77.06 167 TYR A N 1
ATOM 1388 C CA . TYR A 1 167 ? -1.311 13.974 1.382 1.00 77.06 167 TYR A CA 1
ATOM 1389 C C . TYR A 1 167 ? -2.772 14.106 0.948 1.00 77.06 167 TYR A C 1
ATOM 1391 O O . TYR A 1 167 ? -3.683 13.825 1.726 1.00 77.06 167 TYR A O 1
ATOM 1399 N N . ASP A 1 168 ? -2.987 14.473 -0.316 1.00 70.19 168 ASP A N 1
ATOM 1400 C CA . ASP A 1 168 ? -4.304 14.758 -0.914 1.00 70.19 168 ASP A CA 1
ATOM 1401 C C . ASP A 1 168 ? -5.158 13.495 -1.185 1.00 70.19 168 ASP A C 1
ATOM 1403 O O . ASP A 1 168 ? -6.005 13.460 -2.069 1.00 70.19 168 ASP A O 1
ATOM 1407 N N . ASN A 1 169 ? -4.895 12.400 -0.457 1.00 75.81 169 ASN A N 1
ATOM 1408 C CA . ASN A 1 169 ? -5.587 11.109 -0.525 1.00 75.81 169 ASN A CA 1
ATOM 1409 C C . ASN A 1 169 ? -6.125 10.727 -1.918 1.00 75.81 169 ASN A C 1
ATOM 1411 O O . ASN A 1 169 ? -7.301 10.397 -2.081 1.00 75.81 169 ASN A O 1
ATOM 1415 N N . ILE A 1 170 ? -5.230 10.743 -2.907 1.00 74.56 170 ILE A N 1
ATOM 1416 C CA . ILE A 1 170 ? -5.538 10.530 -4.325 1.00 74.56 170 ILE A CA 1
ATOM 1417 C C . ILE A 1 170 ? -6.358 9.246 -4.510 1.00 74.56 170 ILE A C 1
ATOM 1419 O O . ILE A 1 170 ? -6.040 8.217 -3.920 1.00 74.56 170 ILE A O 1
ATOM 1423 N N . LYS A 1 171 ? -7.441 9.285 -5.292 1.00 74.88 171 LYS A N 1
ATOM 1424 C CA . LYS A 1 171 ? -8.358 8.136 -5.415 1.00 74.88 171 LYS A CA 1
ATOM 1425 C C . LYS A 1 171 ? -7.734 6.936 -6.142 1.00 74.88 171 LYS A C 1
ATOM 1427 O O . LYS A 1 171 ? -8.112 5.815 -5.827 1.00 74.88 171 LYS A O 1
ATOM 1432 N N . TYR A 1 172 ? -6.828 7.195 -7.083 1.00 78.81 172 TYR A N 1
ATOM 1433 C CA . TYR A 1 172 ? -6.147 6.187 -7.892 1.00 78.81 172 TYR A CA 1
ATOM 1434 C C . TYR A 1 172 ? -4.761 5.848 -7.338 1.00 78.81 172 TYR A C 1
ATOM 1436 O O . TYR A 1 172 ? -4.176 6.622 -6.568 1.00 78.81 172 TYR A O 1
ATOM 1444 N N . ASP A 1 173 ? -4.246 4.693 -7.738 1.00 86.19 173 ASP A N 1
ATOM 1445 C CA . ASP A 1 173 ? -2.926 4.205 -7.368 1.00 86.19 173 ASP A CA 1
ATOM 1446 C C . ASP A 1 173 ? -2.147 3.638 -8.573 1.00 86.19 173 ASP A C 1
ATOM 1448 O O . ASP A 1 173 ? -2.673 3.545 -9.679 1.00 86.19 173 ASP A O 1
ATOM 1452 N N . ALA A 1 174 ? -0.860 3.322 -8.390 1.00 82.62 174 ALA A N 1
ATOM 1453 C CA . ALA A 1 174 ? 0.032 2.915 -9.482 1.00 82.62 174 ALA A CA 1
ATOM 1454 C C . ALA A 1 174 ? -0.278 1.534 -10.092 1.00 82.62 174 ALA A C 1
ATOM 1456 O O . ALA A 1 174 ? 0.402 1.109 -11.032 1.00 82.62 174 ALA A O 1
ATOM 1457 N N . PHE A 1 175 ? -1.233 0.794 -9.529 1.00 84.06 175 PHE A N 1
ATOM 1458 C CA . PHE A 1 175 ? -1.622 -0.531 -9.992 1.00 84.06 175 PHE A CA 1
ATOM 1459 C C . PHE A 1 175 ? -2.965 -0.556 -10.710 1.00 84.06 175 PHE A C 1
ATOM 1461 O O . PHE A 1 175 ? -3.250 -1.586 -11.322 1.00 84.06 175 PHE A O 1
ATOM 1468 N N . ASP A 1 176 ? -3.734 0.534 -10.662 1.00 80.06 176 ASP A N 1
ATOM 1469 C CA . ASP A 1 176 ? -4.991 0.662 -11.392 1.00 80.06 176 ASP A CA 1
ATOM 1470 C C . ASP A 1 176 ? -4.753 0.492 -12.903 1.00 80.06 176 ASP A C 1
ATOM 1472 O O . ASP A 1 176 ? -3.862 1.112 -13.491 1.00 80.06 176 ASP A O 1
ATOM 1476 N N . ASP A 1 177 ? -5.547 -0.368 -13.543 1.00 64.94 177 ASP A N 1
ATOM 1477 C CA . ASP A 1 177 ? -5.473 -0.570 -14.986 1.00 64.94 177 ASP A CA 1
ATOM 1478 C C . ASP A 1 177 ? -6.117 0.629 -15.699 1.00 64.94 177 ASP A C 1
ATOM 1480 O O . ASP A 1 177 ? -7.280 0.969 -15.475 1.00 64.94 177 ASP A O 1
ATOM 1484 N N . HIS A 1 178 ? -5.354 1.290 -16.572 1.00 60.25 178 HIS A N 1
ATOM 1485 C CA . HIS A 1 178 ? -5.858 2.371 -17.420 1.00 60.25 178 HIS A CA 1
ATOM 1486 C C . HIS A 1 178 ? -6.695 1.789 -18.567 1.00 60.25 178 HIS A C 1
ATOM 1488 O O . HIS A 1 178 ? -6.238 1.743 -19.711 1.00 60.25 178 HIS A O 1
ATOM 1494 N N . GLU A 1 179 ? -7.897 1.297 -18.275 1.00 42.06 179 GLU A N 1
ATOM 1495 C CA . GLU A 1 179 ? -8.861 0.970 -19.325 1.00 42.06 179 GLU A CA 1
ATOM 1496 C C . GLU A 1 179 ? -9.304 2.248 -20.062 1.00 42.06 179 GLU A C 1
ATOM 1498 O O . GLU A 1 179 ? -9.377 3.343 -19.495 1.00 42.06 179 GLU A O 1
ATOM 1503 N N . GLU A 1 180 ? -9.539 2.121 -21.370 1.00 40.12 180 GLU A N 1
ATOM 1504 C CA . GLU A 1 180 ? -9.996 3.217 -22.222 1.00 40.12 180 GLU A CA 1
ATOM 1505 C C . GLU A 1 180 ? -11.393 3.710 -21.779 1.00 40.12 180 GLU A C 1
ATOM 1507 O O . GLU A 1 180 ? -12.387 3.020 -21.956 1.00 40.12 180 GLU A O 1
ATOM 1512 N N . GLU A 1 181 ? -11.423 4.946 -21.263 1.00 40.00 181 GLU A N 1
ATOM 1513 C CA . GLU A 1 181 ? -12.562 5.874 -21.102 1.00 40.00 181 GLU A CA 1
ATOM 1514 C C . GLU A 1 181 ? -13.682 5.562 -20.077 1.00 40.00 181 GLU A C 1
ATOM 1516 O O . GLU A 1 181 ? -14.616 4.815 -20.337 1.00 40.00 181 GLU A O 1
ATOM 1521 N N . GLU A 1 182 ? -13.740 6.385 -19.017 1.00 32.44 182 GLU A N 1
ATOM 1522 C CA . GLU A 1 182 ? -14.968 7.124 -18.676 1.00 32.44 182 GLU A CA 1
ATOM 1523 C C . GLU A 1 182 ? -14.664 8.642 -18.587 1.00 32.44 182 GLU A C 1
ATOM 1525 O O . GLU A 1 182 ? -13.620 9.025 -18.050 1.00 32.44 182 GLU A O 1
ATOM 1530 N N . PRO A 1 183 ? -15.560 9.548 -19.044 1.00 39.50 183 PRO A N 1
ATOM 1531 C CA . PRO A 1 183 ? -15.310 11.000 -19.131 1.00 39.50 183 PRO A CA 1
ATOM 1532 C C . PRO A 1 183 ? -15.125 11.739 -17.791 1.00 39.50 183 PRO A C 1
ATOM 1534 O O . PRO A 1 183 ? -15.013 12.964 -17.778 1.00 39.50 183 PRO A O 1
ATOM 1537 N N . GLN A 1 184 ? -15.157 11.035 -16.655 1.00 39.72 184 GLN A N 1
ATOM 1538 C CA . GLN A 1 184 ? -15.230 11.633 -15.316 1.00 39.72 184 GLN A CA 1
ATOM 1539 C C . GLN A 1 184 ? -13.936 11.512 -14.500 1.00 39.72 184 GLN A C 1
ATOM 1541 O O . GLN A 1 184 ? -13.834 12.098 -13.421 1.00 39.72 184 GLN A O 1
ATOM 1546 N N . THR A 1 185 ? -12.926 10.797 -14.995 1.00 43.47 185 THR A N 1
ATOM 1547 C CA . THR A 1 185 ? -11.625 10.674 -14.328 1.00 43.47 185 THR A CA 1
ATOM 1548 C C . THR A 1 185 ? -10.579 11.517 -15.048 1.00 43.47 185 THR A C 1
ATOM 1550 O O . THR A 1 185 ? -10.231 11.241 -16.191 1.00 43.47 185 THR A O 1
ATOM 1553 N N . GLN A 1 186 ? -10.046 12.537 -14.369 1.00 47.69 186 GLN A N 1
ATOM 1554 C CA . GLN A 1 186 ? -8.912 13.365 -14.815 1.00 47.69 186 GLN A CA 1
ATOM 1555 C C . GLN A 1 186 ? -7.588 12.567 -14.831 1.00 47.69 186 GLN A C 1
ATOM 1557 O O . GLN A 1 186 ? -6.585 13.009 -14.279 1.00 47.69 186 GLN A O 1
ATOM 1562 N N . GLN A 1 187 ? -7.571 11.359 -15.395 1.00 53.84 187 GLN A N 1
ATOM 1563 C CA . GLN A 1 187 ? -6.363 10.544 -15.467 1.00 53.84 187 GLN A CA 1
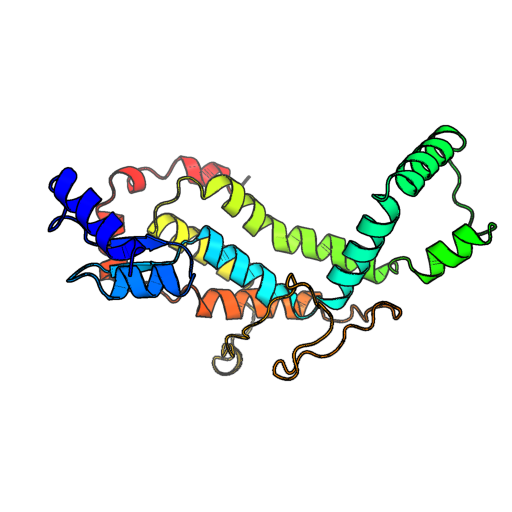ATOM 1564 C C . GLN A 1 187 ? -5.549 10.911 -16.719 1.00 53.84 187 GLN A C 1
ATOM 1566 O O . GLN A 1 187 ? -6.072 10.856 -17.837 1.00 53.84 187 GLN A O 1
ATOM 1571 N N . PRO A 1 188 ? -4.269 11.287 -16.576 1.00 54.94 188 PRO A N 1
ATOM 1572 C CA . PRO A 1 188 ? -3.392 11.488 -17.719 1.00 54.94 188 PRO A CA 1
ATOM 1573 C C . PRO A 1 188 ? -3.038 10.140 -18.369 1.00 54.94 188 PRO A C 1
ATOM 1575 O O . PRO A 1 188 ? -2.660 9.187 -17.696 1.00 54.94 188 PRO A O 1
ATOM 1578 N N . ARG A 1 189 ? -3.118 10.059 -19.703 1.00 61.16 189 ARG A N 1
ATOM 1579 C CA . ARG A 1 189 ? -2.692 8.868 -20.462 1.00 61.16 189 ARG A CA 1
ATOM 1580 C C . ARG A 1 189 ? -1.193 8.601 -20.255 1.00 61.16 189 ARG A C 1
ATOM 1582 O O . ARG A 1 189 ? -0.371 9.467 -20.569 1.00 61.16 189 ARG A O 1
ATOM 1589 N N . ILE A 1 190 ? -0.825 7.388 -19.830 1.00 67.00 190 ILE A N 1
ATOM 1590 C CA . ILE A 1 190 ? 0.583 6.988 -19.695 1.00 67.00 190 ILE A CA 1
ATOM 1591 C C . ILE A 1 190 ? 1.230 6.800 -21.075 1.00 67.00 190 ILE A C 1
ATOM 1593 O O . ILE A 1 190 ? 0.807 5.985 -21.896 1.00 67.00 190 ILE A O 1
ATOM 1597 N N . LYS A 1 191 ? 2.330 7.519 -21.323 1.00 70.75 191 LYS A N 1
ATOM 1598 C CA . LYS A 1 191 ? 3.143 7.364 -22.538 1.00 70.75 191 LYS A CA 1
ATOM 1599 C C . LYS A 1 191 ? 4.135 6.207 -22.387 1.00 70.75 191 LYS A C 1
ATOM 1601 O O . LYS A 1 191 ? 5.267 6.402 -21.967 1.00 70.75 191 LYS A O 1
ATOM 1606 N N . LEU A 1 192 ? 3.739 5.003 -22.799 1.00 74.62 192 LEU A N 1
ATOM 1607 C CA . LEU A 1 192 ? 4.570 3.793 -22.658 1.00 74.62 192 LEU A CA 1
ATOM 1608 C C . LEU A 1 192 ? 5.727 3.688 -23.666 1.00 74.62 192 LEU A C 1
ATOM 1610 O O . LEU A 1 192 ? 6.643 2.887 -23.483 1.00 74.62 192 LEU A O 1
ATOM 1614 N N . ASN A 1 193 ? 5.703 4.462 -24.751 1.00 74.69 193 ASN A N 1
ATOM 1615 C CA . ASN A 1 193 ? 6.710 4.382 -25.821 1.00 74.69 193 ASN A CA 1
ATOM 1616 C C . ASN A 1 193 ? 7.948 5.252 -25.569 1.00 74.69 193 ASN A C 1
ATOM 1618 O O . ASN A 1 193 ? 8.863 5.249 -26.383 1.00 74.69 193 ASN A O 1
ATOM 1622 N N . ILE A 1 194 ? 7.979 5.991 -24.461 1.00 81.44 194 ILE A N 1
ATOM 1623 C CA . ILE A 1 194 ? 9.071 6.899 -24.114 1.00 81.44 194 ILE A CA 1
ATOM 1624 C C . ILE A 1 194 ? 9.741 6.359 -22.844 1.00 81.44 194 ILE A C 1
ATOM 1626 O O . ILE A 1 194 ? 9.016 5.977 -21.921 1.00 81.44 194 ILE A O 1
ATOM 1630 N N . PRO A 1 195 ? 11.083 6.281 -22.794 1.00 84.38 195 PRO A N 1
ATOM 1631 C CA . PRO A 1 195 ? 11.801 5.980 -21.562 1.00 84.38 195 PRO A CA 1
ATOM 1632 C C . PRO A 1 195 ? 11.451 6.957 -20.440 1.00 84.38 195 PRO A C 1
ATOM 1634 O O . PRO A 1 195 ? 11.258 8.150 -20.683 1.00 84.38 195 PRO A O 1
ATOM 1637 N N . VAL A 1 196 ? 11.388 6.450 -19.215 1.00 87.81 196 VAL A N 1
ATOM 1638 C CA . VAL A 1 196 ? 11.151 7.265 -18.024 1.00 87.81 196 VAL A CA 1
ATOM 1639 C C . VAL A 1 196 ? 12.457 7.938 -17.600 1.00 87.81 196 VAL A C 1
ATOM 1641 O O . VAL A 1 196 ? 13.490 7.278 -17.491 1.00 87.81 196 VAL A O 1
ATOM 1644 N N . ASP A 1 197 ? 12.417 9.248 -17.342 1.00 90.50 197 ASP A N 1
ATOM 1645 C CA . ASP A 1 197 ? 13.514 9.929 -16.651 1.00 90.50 197 ASP A CA 1
ATOM 1646 C C . ASP A 1 197 ? 13.522 9.480 -15.189 1.00 90.50 197 ASP A C 1
ATOM 1648 O O . ASP A 1 197 ? 12.600 9.768 -14.428 1.00 90.50 197 ASP A O 1
ATOM 1652 N N . THR A 1 198 ? 14.550 8.727 -14.815 1.00 91.88 198 THR A N 1
ATOM 1653 C CA . THR A 1 198 ? 14.667 8.111 -13.493 1.00 91.88 198 THR A CA 1
ATOM 1654 C C . THR A 1 198 ? 15.205 9.076 -12.437 1.00 91.88 198 THR A C 1
ATOM 1656 O O . THR A 1 198 ? 15.211 8.744 -11.249 1.00 91.88 198 THR A O 1
ATOM 1659 N N . THR A 1 199 ? 15.639 10.272 -12.842 1.00 93.50 199 THR A N 1
ATOM 1660 C CA . THR A 1 199 ? 16.283 11.254 -11.969 1.00 93.50 199 THR A CA 1
ATOM 1661 C C . THR A 1 199 ? 15.377 11.645 -1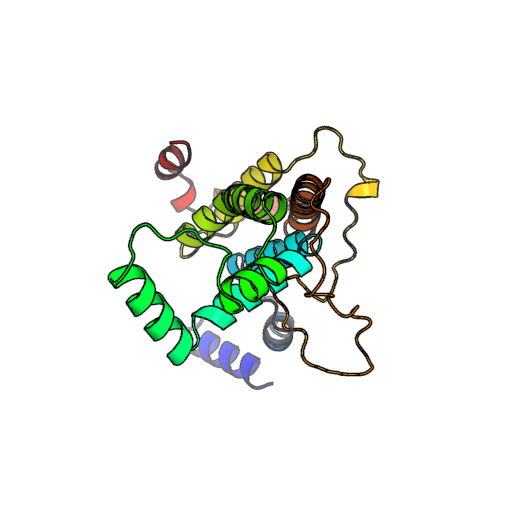0.800 1.00 93.50 199 THR A C 1
ATOM 1663 O O . THR A 1 199 ? 14.299 12.209 -10.974 1.00 93.50 199 THR A O 1
ATOM 1666 N N . GLY A 1 200 ? 15.811 11.337 -9.574 1.00 92.69 200 GLY A N 1
ATOM 1667 C CA . GLY A 1 200 ? 15.096 11.710 -8.349 1.00 92.69 200 GLY A CA 1
ATOM 1668 C C . GLY A 1 200 ? 13.807 10.924 -8.064 1.00 92.69 200 GLY A C 1
ATOM 1669 O O . GLY A 1 200 ? 13.162 11.184 -7.046 1.00 92.69 200 GLY A O 1
ATOM 1670 N N . LEU A 1 201 ? 13.423 9.951 -8.903 1.00 94.62 201 LEU A N 1
ATOM 1671 C CA . LEU A 1 201 ? 12.189 9.182 -8.699 1.00 94.62 201 LEU A CA 1
ATOM 1672 C C . LEU A 1 201 ? 12.237 8.317 -7.439 1.00 94.62 201 LEU A C 1
ATOM 1674 O O . LEU A 1 201 ? 11.241 8.250 -6.721 1.00 94.62 201 LEU A O 1
ATOM 1678 N N . LEU A 1 202 ? 13.384 7.704 -7.134 1.00 94.81 202 LEU A N 1
ATOM 1679 C CA . LEU A 1 202 ? 13.545 6.881 -5.933 1.00 94.81 202 LEU A CA 1
ATOM 1680 C C . LEU A 1 202 ? 13.280 7.686 -4.653 1.00 94.81 202 LEU A C 1
ATOM 1682 O O . LEU A 1 202 ? 12.508 7.261 -3.796 1.00 94.81 202 LEU A O 1
ATOM 1686 N N . GLU A 1 203 ? 13.879 8.872 -4.541 1.00 93.06 203 GLU A N 1
ATOM 1687 C CA . GLU A 1 203 ? 13.702 9.745 -3.376 1.00 93.06 203 GLU A CA 1
ATOM 1688 C C . GLU A 1 203 ? 12.268 10.269 -3.280 1.00 93.06 203 GLU A C 1
ATOM 1690 O O . GLU A 1 203 ? 11.687 10.306 -2.195 1.00 93.06 203 GLU A O 1
ATOM 1695 N N . LYS A 1 204 ? 11.637 10.568 -4.421 1.00 92.88 204 LYS A N 1
ATOM 1696 C CA . LYS A 1 204 ? 10.217 10.931 -4.470 1.00 92.88 204 LYS A CA 1
ATOM 1697 C C . LYS A 1 204 ? 9.314 9.793 -3.984 1.00 92.88 204 LYS A C 1
ATOM 1699 O O . LYS A 1 204 ? 8.366 10.048 -3.246 1.00 92.88 204 LYS A O 1
ATOM 1704 N N . VAL A 1 205 ? 9.614 8.548 -4.356 1.00 94.69 205 VAL A N 1
ATOM 1705 C CA . VAL A 1 205 ? 8.890 7.358 -3.883 1.00 94.69 205 VAL A CA 1
ATOM 1706 C C . VAL A 1 205 ? 9.074 7.170 -2.373 1.00 94.69 205 VAL A C 1
ATOM 1708 O O . VAL A 1 205 ? 8.082 7.007 -1.667 1.00 94.69 205 VAL A O 1
ATOM 1711 N N . LYS A 1 206 ? 10.304 7.260 -1.848 1.00 93.94 206 LYS A N 1
ATOM 1712 C CA . LYS A 1 206 ? 10.575 7.164 -0.398 1.00 93.94 206 LYS A CA 1
ATOM 1713 C C . LYS A 1 206 ? 9.844 8.249 0.399 1.00 93.94 206 LYS A C 1
ATOM 1715 O O . LYS A 1 206 ? 9.198 7.943 1.401 1.00 93.94 206 LYS A O 1
ATOM 1720 N N . HIS A 1 207 ? 9.883 9.497 -0.074 1.00 91.94 207 HIS A N 1
ATOM 1721 C CA . HIS A 1 207 ? 9.153 10.607 0.548 1.00 91.94 207 HIS A CA 1
ATOM 1722 C C . HIS A 1 207 ? 7.644 10.350 0.549 1.00 91.94 207 HIS A C 1
ATOM 1724 O O . HIS A 1 207 ? 6.978 10.508 1.573 1.00 91.94 207 HIS A O 1
ATOM 1730 N N . ASN A 1 208 ? 7.100 9.879 -0.576 1.00 92.62 208 ASN A N 1
ATOM 1731 C CA . ASN A 1 208 ? 5.690 9.518 -0.672 1.00 92.62 208 ASN A CA 1
ATOM 1732 C C . ASN A 1 208 ? 5.314 8.390 0.296 1.00 92.62 208 ASN A C 1
ATOM 1734 O O . ASN A 1 208 ? 4.285 8.501 0.962 1.00 92.62 208 ASN A O 1
ATOM 1738 N N . PHE A 1 209 ? 6.141 7.347 0.428 1.00 94.06 209 PHE A N 1
ATOM 1739 C CA . PHE A 1 209 ? 5.923 6.288 1.416 1.00 94.06 209 PHE A CA 1
ATOM 1740 C C . PHE A 1 209 ? 5.762 6.864 2.821 1.00 94.06 209 PHE A C 1
ATOM 1742 O O . PHE A 1 209 ? 4.770 6.566 3.485 1.00 94.06 209 PHE A O 1
ATOM 1749 N N . TYR A 1 210 ? 6.681 7.729 3.256 1.00 92.94 210 TYR A N 1
ATOM 1750 C CA . TYR A 1 210 ? 6.609 8.343 4.581 1.00 92.94 210 TYR A CA 1
ATOM 1751 C C . TYR A 1 210 ? 5.315 9.144 4.788 1.00 92.94 210 TYR A C 1
ATOM 1753 O O . TYR A 1 210 ? 4.595 8.910 5.761 1.00 92.94 210 TYR A O 1
ATOM 1761 N N . LYS A 1 211 ? 4.965 10.032 3.847 1.00 91.50 211 LYS A N 1
ATOM 1762 C CA . LYS A 1 211 ? 3.738 10.848 3.930 1.00 91.50 211 LYS A CA 1
ATOM 1763 C C . LYS A 1 211 ? 2.481 9.992 4.027 1.00 91.50 211 LYS A C 1
ATOM 1765 O O . LYS A 1 211 ? 1.631 10.203 4.891 1.00 91.50 211 LYS A O 1
ATOM 1770 N N . ILE A 1 212 ? 2.371 9.000 3.149 1.00 92.00 212 ILE A N 1
ATOM 1771 C CA . ILE A 1 212 ? 1.183 8.156 3.040 1.00 92.00 212 ILE A CA 1
ATOM 1772 C C . ILE A 1 212 ? 1.059 7.241 4.268 1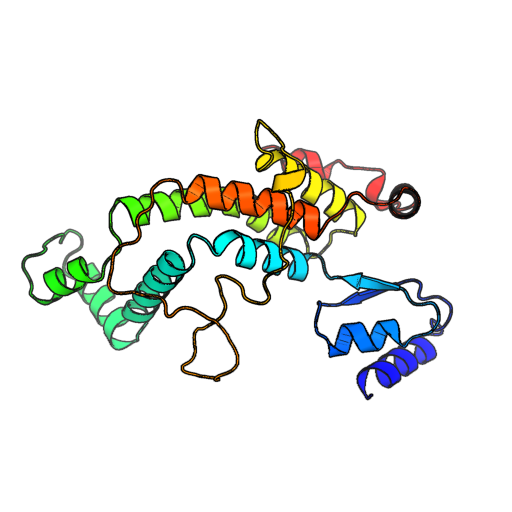.00 92.00 212 ILE A C 1
ATOM 1774 O O . ILE A 1 212 ? -0.044 7.057 4.786 1.00 92.00 212 ILE A O 1
ATOM 1778 N N . LEU A 1 213 ? 2.174 6.725 4.795 1.00 91.81 213 LEU A N 1
ATOM 1779 C CA . LEU A 1 213 ? 2.191 5.984 6.060 1.00 91.81 213 LEU A CA 1
ATOM 1780 C C . LEU A 1 213 ? 1.717 6.848 7.231 1.00 91.81 213 LEU A C 1
ATOM 1782 O O . LEU A 1 213 ? 0.947 6.368 8.061 1.00 91.81 213 LEU A O 1
ATOM 1786 N N . CYS A 1 214 ? 2.141 8.111 7.306 1.00 89.62 214 CYS A N 1
ATOM 1787 C CA . CYS A 1 214 ? 1.666 9.050 8.324 1.00 89.62 214 CYS A CA 1
ATOM 1788 C C . CYS A 1 214 ? 0.162 9.330 8.202 1.00 89.62 214 CYS A C 1
ATOM 1790 O O . CYS A 1 214 ? -0.521 9.374 9.221 1.00 89.62 214 CYS A O 1
ATOM 1792 N N . TYR A 1 215 ? -0.362 9.437 6.979 1.00 89.38 215 TYR A N 1
ATOM 1793 C CA . TYR A 1 215 ? -1.793 9.630 6.733 1.00 89.38 215 TYR A CA 1
ATOM 1794 C C . TYR A 1 215 ? -2.644 8.418 7.146 1.00 89.38 215 TYR A C 1
ATOM 1796 O O . TYR A 1 215 ? -3.652 8.564 7.836 1.00 89.38 215 TYR A O 1
ATOM 1804 N N . TYR A 1 216 ? -2.265 7.208 6.718 1.00 87.19 216 TYR A N 1
ATOM 1805 C CA . TYR A 1 216 ? -3.074 6.007 6.962 1.00 87.19 216 TYR A CA 1
ATOM 1806 C C . TYR A 1 216 ? -2.912 5.418 8.363 1.00 87.19 216 TYR A C 1
ATOM 1808 O O . TYR A 1 216 ? -3.828 4.748 8.844 1.00 87.19 216 TYR A O 1
ATOM 1816 N N . TYR A 1 217 ? -1.772 5.663 9.003 1.00 86.69 217 TYR A N 1
ATOM 1817 C CA . TYR A 1 217 ? -1.464 5.192 10.347 1.00 86.69 217 TYR A CA 1
ATOM 1818 C C . TYR A 1 217 ? -1.065 6.377 11.223 1.00 86.69 217 TYR A C 1
ATOM 1820 O O . TYR A 1 217 ? 0.120 6.527 11.520 1.00 86.69 217 TYR A O 1
ATOM 1828 N N . PRO A 1 218 ? -2.004 7.247 11.625 1.00 84.94 218 PRO A N 1
ATOM 1829 C CA . PRO A 1 218 ? -1.704 8.291 12.597 1.00 84.94 218 PRO A CA 1
ATOM 1830 C C . PRO A 1 218 ? -1.251 7.672 13.924 1.00 84.94 218 PRO A C 1
ATOM 1832 O O . PRO A 1 218 ? -1.477 6.483 14.179 1.00 84.94 218 PRO A O 1
ATOM 1835 N N . ASP A 1 219 ? -0.592 8.472 14.760 1.00 81.31 219 ASP A N 1
ATOM 1836 C CA . ASP A 1 219 ? -0.158 7.996 16.069 1.00 81.31 219 ASP A CA 1
ATOM 1837 C C . ASP A 1 219 ? -1.372 7.537 16.895 1.00 81.31 219 ASP A C 1
ATOM 1839 O O . ASP A 1 219 ? -2.367 8.265 16.980 1.00 81.31 219 ASP A O 1
ATOM 1843 N N . PRO A 1 220 ? -1.326 6.319 17.467 1.00 75.25 220 PRO A N 1
ATOM 1844 C CA . PRO A 1 220 ? -2.466 5.752 18.167 1.00 75.25 220 PRO A CA 1
ATOM 1845 C C . PRO A 1 220 ? -2.763 6.522 19.451 1.00 75.25 220 PRO A C 1
ATOM 1847 O O . PRO A 1 220 ? -1.857 6.956 20.171 1.00 75.25 220 PRO A O 1
ATOM 1850 N N . MET A 1 221 ? -4.046 6.619 19.786 1.00 72.81 221 MET A N 1
ATOM 1851 C CA . MET A 1 221 ? -4.475 7.234 21.039 1.00 72.81 221 MET A CA 1
ATOM 1852 C C . MET A 1 221 ? -4.059 6.358 22.238 1.00 72.81 221 MET A C 1
ATOM 1854 O O . MET A 1 221 ? -4.024 5.127 22.127 1.00 72.81 221 MET A O 1
ATOM 1858 N N . PRO A 1 222 ? -3.793 6.930 23.430 1.00 71.12 222 PRO A N 1
ATOM 1859 C CA . PRO A 1 222 ? -3.393 6.155 24.611 1.00 71.12 222 PRO A CA 1
ATOM 1860 C C . PRO A 1 222 ? -4.343 4.995 24.963 1.00 71.12 222 PRO A C 1
ATOM 1862 O O . PRO A 1 222 ? -3.906 3.938 25.417 1.00 71.12 222 PRO A O 1
ATOM 1865 N N . GLN A 1 223 ? -5.643 5.163 24.717 1.00 66.94 223 GLN A N 1
ATOM 1866 C CA . GLN A 1 223 ? -6.675 4.150 24.944 1.00 66.94 223 GLN A CA 1
ATOM 1867 C C . GLN A 1 223 ? -6.539 2.955 23.986 1.00 66.94 223 GLN A C 1
ATOM 1869 O O . GLN A 1 223 ? -6.783 1.814 24.374 1.00 66.94 223 GLN A O 1
ATOM 1874 N N . GLU A 1 224 ? -6.098 3.193 22.750 1.00 66.31 224 GLU A N 1
ATOM 1875 C CA . GLU A 1 224 ? -5.835 2.141 21.765 1.00 66.31 224 GLU A CA 1
ATOM 1876 C C . GLU A 1 224 ? -4.599 1.324 22.164 1.00 66.31 224 GLU A C 1
ATOM 1878 O O . GLU A 1 224 ? -4.589 0.098 22.043 1.00 66.31 224 GLU A O 1
ATOM 1883 N N . LEU A 1 225 ? -3.589 1.983 22.741 1.00 68.38 225 LEU A N 1
ATOM 1884 C CA . LEU A 1 225 ? -2.400 1.330 23.296 1.00 68.38 225 LEU A CA 1
ATOM 1885 C C . LEU A 1 225 ? -2.702 0.519 24.566 1.00 68.38 225 LEU A C 1
ATOM 1887 O O . LEU A 1 225 ? -2.048 -0.497 24.809 1.00 68.38 225 LEU A O 1
ATOM 1891 N N . LEU A 1 226 ? -3.709 0.911 25.355 1.00 64.94 226 LEU A N 1
ATOM 1892 C CA . LEU A 1 226 ? -4.125 0.166 26.547 1.00 64.94 226 LEU A CA 1
ATOM 1893 C C . LEU A 1 226 ? -4.607 -1.245 26.192 1.00 64.94 226 LEU A C 1
ATOM 1895 O O . LEU A 1 226 ? -4.250 -2.206 26.871 1.00 64.94 226 LEU A O 1
ATOM 1899 N N . SER A 1 227 ? -5.347 -1.387 25.089 1.00 62.66 227 SER A N 1
ATOM 1900 C CA . SER A 1 227 ? -5.778 -2.701 24.593 1.00 62.66 227 SER A CA 1
ATOM 1901 C C . SER A 1 227 ? -4.594 -3.629 24.277 1.00 62.66 227 SER A C 1
ATOM 1903 O O . SER A 1 227 ? -4.696 -4.843 24.443 1.00 62.66 227 SER A O 1
ATOM 1905 N N . ALA A 1 228 ? -3.436 -3.059 23.925 1.00 61.91 228 ALA A N 1
ATOM 1906 C CA . ALA A 1 228 ? -2.191 -3.794 23.724 1.00 61.91 228 ALA A CA 1
ATOM 1907 C C . ALA A 1 228 ? -1.550 -4.275 25.003 1.00 61.91 228 ALA A C 1
ATOM 1909 O O . ALA A 1 228 ? -1.052 -5.394 25.072 1.00 61.91 228 ALA A O 1
ATOM 1910 N N . LEU A 1 229 ? -1.515 -3.396 26.001 1.00 62.00 229 LEU A N 1
ATOM 1911 C CA . LEU A 1 229 ? -0.914 -3.706 27.288 1.00 62.00 229 LEU A CA 1
ATOM 1912 C C . LEU A 1 229 ? -1.625 -4.899 27.942 1.00 62.00 229 LEU A C 1
ATOM 1914 O O . LEU A 1 229 ? -1.013 -5.679 28.671 1.00 62.00 229 LEU A O 1
ATOM 1918 N N . LEU A 1 230 ? -2.916 -5.044 27.643 1.00 62.44 230 LEU A N 1
ATOM 1919 C CA . LEU A 1 230 ? -3.768 -6.118 28.128 1.00 62.44 230 LEU A CA 1
ATOM 1920 C C . LEU A 1 230 ? -3.718 -7.391 27.263 1.00 62.44 230 LEU A C 1
ATOM 1922 O O . LEU A 1 230 ? -4.233 -8.413 27.712 1.00 62.44 230 LEU A O 1
ATOM 1926 N N . ASP A 1 231 ? -3.084 -7.384 26.081 1.00 61.56 231 ASP A N 1
ATOM 1927 C CA . ASP A 1 231 ? -2.960 -8.585 25.243 1.00 61.56 231 ASP A CA 1
ATOM 1928 C C . ASP A 1 231 ? -1.893 -9.538 25.825 1.00 61.56 231 ASP A C 1
ATOM 1930 O O . ASP A 1 231 ? -0.700 -9.211 25.842 1.00 61.56 231 ASP A O 1
ATOM 1934 N N . PRO A 1 232 ? -2.263 -10.750 26.279 1.00 61.78 232 PRO A N 1
ATOM 1935 C CA . PRO A 1 232 ? -1.315 -11.694 26.868 1.00 61.78 232 PRO A CA 1
ATOM 1936 C C . PRO A 1 232 ? -0.196 -12.119 25.907 1.00 61.78 232 PRO A C 1
ATOM 1938 O O . PRO A 1 232 ? 0.888 -12.476 26.363 1.00 61.78 232 PRO A O 1
ATOM 1941 N N . ARG A 1 233 ? -0.430 -12.051 24.589 1.00 58.75 233 ARG A N 1
ATOM 1942 C CA . ARG A 1 233 ? 0.550 -12.413 23.550 1.00 58.75 233 ARG A CA 1
ATOM 1943 C C . ARG A 1 233 ? 1.610 -11.333 23.338 1.00 58.75 233 ARG A C 1
ATOM 1945 O O . ARG A 1 233 ? 2.618 -11.601 22.699 1.00 58.75 233 ARG A O 1
ATOM 1952 N N . LEU A 1 234 ? 1.401 -10.128 23.873 1.00 57.69 234 LEU A N 1
ATOM 1953 C CA . LEU A 1 234 ? 2.355 -9.016 23.821 1.00 57.69 234 LEU A CA 1
ATOM 1954 C C . LEU A 1 234 ? 3.338 -9.000 25.005 1.00 57.69 234 LEU A C 1
ATOM 1956 O O . LEU A 1 234 ? 4.227 -8.149 25.038 1.00 57.69 234 LEU A O 1
ATOM 1960 N N . LYS A 1 235 ? 3.205 -9.930 25.963 1.00 54.28 235 LYS A N 1
ATOM 1961 C CA . LYS A 1 235 ? 4.050 -9.992 27.170 1.00 54.28 235 LYS A CA 1
ATOM 1962 C C . LYS A 1 235 ? 5.426 -10.634 26.950 1.00 54.28 235 LYS A C 1
ATOM 1964 O O . LYS A 1 235 ? 6.328 -10.368 27.735 1.00 54.28 235 LYS A O 1
ATOM 1969 N N . SER A 1 236 ? 5.606 -11.437 25.901 1.00 54.47 236 SER A N 1
ATOM 1970 C CA . SER A 1 236 ? 6.899 -12.010 25.493 1.00 54.47 236 SER A CA 1
ATOM 1971 C C . SER A 1 236 ? 7.114 -11.686 24.012 1.00 54.47 236 SER A C 1
ATOM 1973 O O . SER A 1 236 ? 6.290 -12.017 23.164 1.00 54.47 236 SER A O 1
ATOM 1975 N N . LEU A 1 237 ? 8.188 -10.952 23.708 1.00 53.31 237 LEU A N 1
ATOM 1976 C CA . LEU A 1 237 ? 8.531 -10.461 22.363 1.00 53.31 237 LEU A CA 1
ATOM 1977 C C . LEU A 1 237 ? 9.732 -11.213 21.775 1.00 53.31 237 LEU A C 1
ATOM 1979 O O . LEU A 1 237 ? 10.477 -10.665 20.966 1.00 53.31 237 LEU A O 1
ATOM 1983 N N . ASP A 1 238 ? 9.919 -12.477 22.151 1.00 55.69 238 ASP A N 1
ATOM 1984 C CA . ASP A 1 238 ? 11.105 -13.254 21.769 1.00 55.69 238 ASP A CA 1
ATOM 1985 C C . ASP A 1 238 ? 11.214 -13.487 20.247 1.00 55.69 238 ASP A C 1
ATOM 1987 O O . ASP A 1 238 ? 12.311 -13.669 19.724 1.00 55.69 238 ASP A O 1
ATOM 1991 N N . TYR A 1 239 ? 10.102 -13.402 19.502 1.00 52.16 239 TYR A N 1
ATOM 1992 C CA . TYR A 1 239 ? 10.074 -13.580 18.042 1.00 52.16 239 TYR A CA 1
ATOM 1993 C C . TYR A 1 239 ? 10.612 -12.371 17.249 1.00 52.16 239 TYR A C 1
ATOM 1995 O O . TYR A 1 239 ? 11.147 -12.549 16.156 1.00 52.16 239 TYR A O 1
ATOM 2003 N N . MET A 1 240 ? 10.527 -11.146 17.790 1.00 47.50 240 MET A N 1
ATOM 2004 C CA . MET A 1 240 ? 10.996 -9.925 17.101 1.00 47.50 240 MET A CA 1
ATOM 2005 C C . MET A 1 240 ? 12.528 -9.839 17.016 1.00 47.50 240 MET A C 1
ATOM 2007 O O . MET A 1 240 ? 13.054 -9.141 16.154 1.00 47.50 240 MET A O 1
ATOM 2011 N N . ASN A 1 241 ? 13.253 -10.591 17.850 1.00 53.47 241 ASN A N 1
ATOM 2012 C CA . ASN A 1 241 ? 14.715 -10.683 17.781 1.00 53.47 241 ASN A CA 1
ATOM 2013 C C . ASN A 1 241 ? 15.220 -11.311 16.468 1.00 53.47 241 ASN A C 1
ATOM 2015 O O . ASN A 1 241 ? 16.393 -11.166 16.137 1.00 53.47 241 ASN A O 1
ATOM 2019 N N . ASN A 1 242 ? 14.344 -11.974 15.706 1.00 47.69 242 ASN A N 1
ATOM 2020 C CA . ASN A 1 242 ? 14.684 -12.589 14.423 1.00 47.69 242 ASN A CA 1
ATOM 2021 C C . ASN A 1 242 ? 14.494 -11.659 13.213 1.00 47.69 242 ASN A C 1
ATOM 2023 O O . ASN A 1 242 ? 14.892 -12.039 12.121 1.00 47.69 242 ASN A O 1
ATOM 2027 N N . ILE A 1 243 ? 13.905 -10.468 13.384 1.00 43.28 243 ILE A N 1
ATOM 2028 C CA . ILE A 1 243 ? 13.697 -9.497 12.289 1.00 43.28 243 ILE A CA 1
ATOM 2029 C C . ILE A 1 243 ? 14.941 -8.609 12.080 1.00 43.28 243 ILE A C 1
ATOM 2031 O O . ILE A 1 243 ? 15.115 -8.020 11.021 1.00 43.28 243 ILE A O 1
ATOM 2035 N N . ASN A 1 244 ? 15.851 -8.567 13.060 1.00 38.16 244 ASN A N 1
ATOM 2036 C CA . ASN A 1 244 ? 17.120 -7.832 12.992 1.00 38.16 244 ASN A CA 1
ATOM 2037 C C . ASN A 1 244 ? 18.308 -8.701 12.515 1.00 38.16 244 ASN A C 1
ATOM 2039 O O . ASN A 1 244 ? 19.444 -8.445 12.919 1.00 38.16 244 ASN A O 1
ATOM 2043 N N . ARG A 1 245 ? 18.068 -9.751 11.721 1.00 34.47 245 ARG A N 1
ATOM 2044 C CA . ARG A 1 245 ? 19.123 -10.601 11.146 1.00 34.47 245 ARG A CA 1
ATOM 2045 C C . ARG A 1 245 ? 19.039 -10.666 9.635 1.00 34.47 245 ARG A C 1
ATOM 2047 O O . ARG A 1 245 ? 17.909 -10.820 9.131 1.00 34.47 245 ARG A O 1
#